Protein AF-A0A382GU55-F1 (afdb_monomer_lite)

Foldseek 3Di:
DEEEEEAEDQAAAEDDDDPHQYEYHYHYNYHDDDPNYHYLDDVVLLVVLLVVCVVVVVVVLVVVLVVQVVVVCDDPNHRCSCVDCSNPVVVVQPVPSVLVSSLVSVCVSCVPPDAAEYEYEQEEPVSQVSVCVSVVNHHYHYDHHHPRPDDPVVVVVLQVVLVVQVVLLVVVVVPDPPDPDDDLQPAPEEAEEEPPPQADPVRDGVVCVPVQDPRHYYPYDDRDPCPVDDAGSVNVSVRVVPDDHD

Radius of gyration: 25.02 Å; chains: 1; bounding box: 56×33×68 Å

Structure (mmCIF, N/CA/C/O backbone):
data_AF-A0A382GU55-F1
#
_entry.id   AF-A0A382GU55-F1
#
loop_
_atom_site.group_PDB
_atom_site.id
_atom_site.type_symbol
_atom_site.label_atom_id
_atom_site.label_alt_id
_atom_site.label_comp_id
_atom_site.label_asym_id
_atom_site.label_entity_id
_atom_site.label_seq_id
_atom_site.pdbx_PDB_ins_code
_atom_site.Cartn_x
_atom_site.Cartn_y
_atom_site.Cartn_z
_atom_site.occupancy
_atom_site.B_iso_or_equiv
_atom_site.auth_seq_id
_atom_site.auth_comp_id
_atom_site.auth_asym_id
_atom_site.auth_atom_id
_atom_site.pdbx_PDB_model_num
ATOM 1 N N . MET A 1 1 ? -17.946 2.202 30.382 1.00 69.94 1 MET A N 1
ATOM 2 C CA . MET A 1 1 ? -17.812 2.877 29.084 1.00 69.94 1 MET A CA 1
ATOM 3 C C . MET A 1 1 ? -16.413 2.635 28.570 1.00 69.94 1 MET A C 1
ATOM 5 O O . MET A 1 1 ? -15.469 2.944 29.297 1.00 69.94 1 MET A O 1
ATOM 9 N N . ALA A 1 2 ? -16.284 2.006 27.407 1.00 86.94 2 ALA A N 1
ATOM 10 C CA . ALA A 1 2 ? -14.988 1.661 26.832 1.00 86.94 2 ALA A CA 1
ATOM 11 C C . ALA A 1 2 ? -14.632 2.630 25.705 1.00 86.94 2 ALA A C 1
ATOM 13 O O . ALA A 1 2 ? -15.438 2.909 24.810 1.00 86.94 2 ALA A O 1
ATOM 14 N N . LYS A 1 3 ? -13.397 3.123 25.749 1.00 92.00 3 LYS A N 1
ATOM 15 C CA . LYS A 1 3 ? -12.822 3.990 24.726 1.00 92.00 3 LYS A CA 1
ATOM 16 C C . LYS A 1 3 ? -11.778 3.210 23.941 1.00 92.00 3 LYS A C 1
ATOM 18 O O . LYS A 1 3 ? -10.961 2.507 24.530 1.00 92.00 3 LYS A O 1
ATOM 23 N N . VAL A 1 4 ? -11.764 3.367 22.623 1.00 94.19 4 VAL A N 1
ATOM 24 C CA . VAL A 1 4 ? -10.733 2.792 21.754 1.00 94.19 4 VAL A CA 1
ATOM 25 C C . VAL A 1 4 ? -9.981 3.917 21.065 1.00 94.19 4 VAL A C 1
ATOM 27 O O . VAL A 1 4 ? -10.584 4.758 20.402 1.00 94.19 4 VAL A O 1
ATOM 30 N N . VAL A 1 5 ? -8.660 3.934 21.201 1.00 94.25 5 VAL A N 1
ATOM 31 C CA . VAL A 1 5 ? -7.776 4.868 20.502 1.00 94.25 5 VAL A CA 1
ATOM 32 C C . VAL A 1 5 ? -7.013 4.105 19.431 1.00 94.25 5 VAL A C 1
ATOM 34 O O . VAL A 1 5 ? -6.233 3.206 19.741 1.00 94.25 5 VAL A O 1
ATOM 37 N N . ILE A 1 6 ? -7.216 4.483 18.171 1.00 94.69 6 ILE A N 1
ATOM 38 C CA . ILE A 1 6 ? -6.451 3.952 17.044 1.00 94.69 6 ILE A CA 1
ATOM 39 C C . ILE A 1 6 ? -5.537 5.058 16.538 1.00 94.69 6 ILE A C 1
ATOM 41 O O . ILE A 1 6 ? -6.004 6.093 16.054 1.00 94.69 6 ILE A O 1
ATOM 45 N N . TYR A 1 7 ? -4.234 4.826 16.640 1.00 93.62 7 TYR A N 1
ATOM 46 C CA . TYR A 1 7 ? -3.218 5.780 16.232 1.00 93.62 7 TYR A CA 1
ATOM 47 C C . TYR A 1 7 ? -2.375 5.225 15.094 1.00 93.62 7 TYR A C 1
ATOM 49 O O . TYR A 1 7 ? -1.830 4.127 15.191 1.00 93.62 7 TYR A O 1
ATOM 57 N N . ARG A 1 8 ? -2.221 6.019 14.034 1.00 91.62 8 ARG A N 1
ATOM 58 C CA . ARG A 1 8 ? -1.241 5.768 12.983 1.00 91.62 8 ARG A CA 1
ATOM 59 C C . ARG A 1 8 ? -0.246 6.916 12.899 1.00 91.62 8 ARG A C 1
ATOM 61 O O . ARG A 1 8 ? -0.628 8.039 12.575 1.00 91.62 8 ARG A O 1
ATOM 68 N N . GLY A 1 9 ? 1.026 6.628 13.148 1.00 87.19 9 GLY A N 1
ATOM 69 C CA . GLY A 1 9 ? 2.069 7.646 13.127 1.00 87.19 9 GLY A CA 1
ATOM 70 C C . GLY A 1 9 ? 3.464 7.120 13.438 1.00 87.19 9 GLY A C 1
ATOM 71 O O . GLY A 1 9 ? 3.671 5.954 13.778 1.00 87.19 9 GLY A O 1
ATOM 72 N N . ASP A 1 10 ? 4.431 8.010 13.279 1.00 88.12 10 ASP A N 1
ATOM 73 C CA . ASP A 1 10 ? 5.862 7.794 13.489 1.00 88.12 10 ASP A CA 1
ATOM 74 C C . ASP A 1 10 ? 6.399 8.467 14.761 1.00 88.12 10 ASP A C 1
ATOM 76 O O . ASP A 1 10 ? 7.519 8.191 15.177 1.00 88.12 10 ASP A O 1
ATOM 80 N N . ILE A 1 11 ? 5.590 9.314 15.399 1.00 88.19 11 ILE A N 1
ATOM 81 C CA . ILE A 1 11 ? 5.936 10.045 16.623 1.00 88.19 11 ILE A CA 1
ATOM 82 C C . ILE A 1 11 ? 5.106 9.507 17.786 1.00 88.19 11 ILE A C 1
ATOM 84 O O . ILE A 1 11 ? 3.948 9.135 17.598 1.00 88.19 11 ILE A O 1
ATOM 88 N N . ASP A 1 12 ? 5.665 9.504 18.991 1.00 90.12 12 ASP A N 1
ATOM 89 C CA . ASP A 1 12 ? 4.925 9.117 20.187 1.00 90.12 12 ASP A CA 1
ATOM 90 C C . ASP A 1 12 ? 3.748 10.071 20.467 1.00 90.12 12 ASP A C 1
ATOM 92 O O . ASP A 1 12 ? 3.845 11.297 20.349 1.00 90.12 12 ASP A O 1
ATOM 96 N N . LEU A 1 13 ? 2.613 9.495 20.852 1.00 88.94 13 LEU A N 1
ATOM 97 C CA . LEU A 1 13 ? 1.381 10.188 21.194 1.00 88.94 13 LEU A CA 1
ATOM 98 C C . LEU A 1 13 ? 1.098 10.017 22.687 1.00 88.94 13 LEU A C 1
ATOM 100 O O . LEU A 1 13 ? 0.765 8.924 23.134 1.00 88.94 13 LEU A O 1
ATOM 104 N N . SER A 1 14 ? 1.170 11.112 23.441 1.00 87.94 14 SER A N 1
ATOM 105 C CA . SER A 1 14 ? 0.755 11.133 24.845 1.00 87.94 14 SER A CA 1
ATOM 106 C C . SER A 1 14 ? -0.742 11.421 24.962 1.00 87.94 14 SER A C 1
ATOM 108 O O . SER A 1 14 ? -1.229 12.452 24.483 1.00 87.94 14 SER A O 1
ATOM 110 N N . LEU A 1 15 ? -1.474 10.497 25.578 1.00 86.12 15 LEU A N 1
ATOM 111 C CA . LEU A 1 15 ? -2.886 10.643 25.906 1.00 86.12 15 LEU A CA 1
ATOM 112 C C . LEU A 1 15 ? -3.035 11.253 27.299 1.00 86.12 15 LEU A C 1
ATOM 114 O O . LEU A 1 15 ? -2.284 10.944 28.221 1.00 86.12 15 LEU A O 1
ATOM 118 N N . LYS A 1 16 ? -4.039 12.119 27.461 1.00 80.38 16 LYS A N 1
ATOM 119 C CA . LYS A 1 16 ? -4.412 12.626 28.785 1.00 80.38 16 LYS A CA 1
ATOM 120 C C . LYS A 1 16 ? -5.024 11.497 29.610 1.00 80.38 16 LYS A C 1
ATOM 122 O O . LYS A 1 16 ? -5.778 10.692 29.066 1.00 80.38 16 LYS A O 1
ATOM 127 N N . THR A 1 17 ? -4.733 11.489 30.907 1.00 72.25 17 THR A N 1
ATOM 128 C CA . THR A 1 17 ? -5.336 10.566 31.868 1.00 72.25 17 THR A CA 1
ATOM 129 C C . THR A 1 17 ? -6.856 10.732 31.861 1.00 72.25 17 THR A C 1
ATOM 131 O O . THR A 1 17 ? -7.366 11.850 31.953 1.00 72.25 17 THR A O 1
ATOM 134 N N . ASP A 1 18 ? -7.560 9.614 31.722 1.00 72.38 18 ASP A N 1
ATOM 135 C CA . ASP A 1 18 ? -9.016 9.508 31.771 1.00 72.38 18 ASP A CA 1
ATOM 136 C C . ASP A 1 18 ? -9.364 8.344 32.713 1.00 72.38 18 ASP A C 1
ATOM 138 O O . ASP A 1 18 ? -8.590 7.391 32.848 1.00 72.38 18 ASP A O 1
ATOM 142 N N . ASP A 1 19 ? -10.512 8.415 33.378 1.00 75.81 19 ASP A N 1
ATOM 143 C CA . ASP A 1 19 ? -10.972 7.369 34.299 1.00 75.81 19 ASP A CA 1
ATOM 144 C C . ASP A 1 19 ? -11.595 6.170 33.560 1.00 75.81 19 ASP A C 1
ATOM 146 O O . ASP A 1 19 ? -11.920 5.150 34.171 1.00 75.81 19 ASP A O 1
ATOM 150 N N . GLN A 1 20 ? -11.742 6.264 32.236 1.00 79.50 20 GLN A N 1
ATOM 151 C CA . GLN A 1 20 ? -12.295 5.213 31.385 1.00 79.50 20 GLN A CA 1
ATOM 152 C C . GLN A 1 20 ? -11.253 4.163 30.976 1.00 79.50 20 GLN A C 1
ATOM 154 O O . GLN A 1 20 ? -10.115 4.482 30.624 1.00 79.50 20 GLN A O 1
ATOM 159 N N . THR A 1 21 ? -11.672 2.893 30.919 1.00 86.00 21 THR A N 1
ATOM 160 C CA . THR A 1 21 ? -10.871 1.822 30.311 1.00 86.00 21 THR A CA 1
ATOM 161 C C . THR A 1 21 ? -10.616 2.150 28.843 1.00 86.00 21 THR A C 1
ATOM 163 O O . THR A 1 21 ? -11.551 2.215 28.038 1.00 86.00 21 THR A O 1
ATOM 166 N N . THR A 1 22 ? -9.344 2.359 28.506 1.00 91.88 22 THR A N 1
ATOM 167 C CA . THR A 1 22 ? -8.927 2.775 27.168 1.00 91.88 22 THR A CA 1
ATOM 168 C C . THR A 1 22 ? -8.130 1.663 26.498 1.00 91.88 22 THR A C 1
ATOM 170 O O . THR A 1 22 ? -7.026 1.328 26.926 1.00 91.88 22 THR A O 1
ATOM 173 N N . TYR A 1 23 ? -8.682 1.107 25.424 1.00 94.12 23 TYR A N 1
ATOM 174 C CA . TYR A 1 23 ? -7.983 0.186 24.534 1.00 94.12 23 TYR A CA 1
ATOM 175 C C . TYR A 1 23 ? -7.191 0.982 23.502 1.00 94.12 23 TYR A C 1
ATOM 177 O O . TYR A 1 23 ? -7.700 1.959 22.948 1.00 94.12 23 TYR A O 1
ATOM 185 N N . CYS A 1 24 ? -5.959 0.578 23.223 1.00 94.25 24 CYS A N 1
ATOM 186 C CA . CYS A 1 24 ? -5.097 1.272 22.280 1.00 94.25 24 CYS A CA 1
ATOM 187 C C . CYS A 1 24 ? -4.588 0.334 21.180 1.00 94.25 24 CYS A C 1
ATOM 189 O O . CYS A 1 24 ? -4.202 -0.805 21.439 1.00 94.25 24 CYS A O 1
ATOM 191 N N . TYR A 1 25 ? -4.617 0.828 19.941 1.00 95.38 25 TYR A N 1
ATOM 192 C CA . TYR A 1 25 ? -4.112 0.137 18.760 1.00 95.38 25 TYR A CA 1
ATOM 193 C C . TYR A 1 25 ? -3.216 1.071 17.949 1.00 95.38 25 TYR A C 1
ATOM 195 O O . TYR A 1 25 ? -3.635 2.151 17.523 1.00 95.38 25 TYR A O 1
ATOM 203 N N . GLN A 1 26 ? -1.981 0.646 17.725 1.00 94.19 26 GLN A N 1
ATOM 204 C CA . GLN A 1 26 ? -0.941 1.401 17.042 1.00 94.19 26 GLN A CA 1
ATOM 205 C C . GLN A 1 26 ? -0.659 0.825 15.651 1.00 94.19 26 GLN A C 1
ATOM 207 O O . GLN A 1 26 ? -0.483 -0.380 15.487 1.00 94.19 26 GLN A O 1
ATOM 212 N N . ILE A 1 27 ? -0.533 1.704 14.659 1.00 92.31 27 ILE A N 1
ATOM 213 C CA . ILE A 1 27 ? -0.063 1.384 13.309 1.00 92.31 27 ILE A CA 1
ATOM 214 C C . ILE A 1 27 ? 1.168 2.247 13.015 1.00 92.31 27 ILE A C 1
ATOM 216 O O . ILE A 1 27 ? 1.081 3.473 12.952 1.00 92.31 27 ILE A O 1
ATOM 220 N N . GLY A 1 28 ? 2.319 1.612 12.804 1.00 88.25 28 GLY A N 1
ATOM 221 C CA . GLY A 1 28 ? 3.596 2.299 12.598 1.00 88.25 28 GLY A CA 1
ATOM 222 C C . GLY A 1 28 ? 4.479 2.311 13.845 1.00 88.25 28 GLY A C 1
ATOM 223 O O . GLY A 1 28 ? 4.273 1.534 14.776 1.00 88.25 28 GLY A O 1
ATOM 224 N N . VAL A 1 29 ? 5.503 3.165 13.841 1.00 86.81 29 VAL A N 1
ATOM 225 C CA . VAL A 1 29 ? 6.589 3.129 14.837 1.00 86.81 29 VAL A CA 1
ATOM 226 C C . VAL A 1 29 ? 6.330 3.984 16.081 1.00 86.81 29 VAL A C 1
ATOM 228 O O . VAL A 1 29 ? 6.911 3.699 17.125 1.00 86.81 29 VAL A O 1
ATOM 231 N N . GLY A 1 30 ? 5.457 4.994 15.996 1.00 87.38 30 GLY A N 1
ATOM 232 C CA . GLY A 1 30 ? 5.179 5.913 17.104 1.00 87.38 30 GLY A CA 1
ATOM 233 C C . GLY A 1 30 ? 4.282 5.292 18.175 1.00 87.38 30 GLY A C 1
ATOM 234 O O . GLY A 1 30 ? 3.229 4.748 17.850 1.00 87.38 30 GLY A O 1
ATOM 235 N N . LYS A 1 31 ? 4.668 5.396 19.448 1.00 88.00 31 LYS A N 1
ATOM 236 C CA . LYS A 1 31 ? 3.996 4.732 20.575 1.00 88.00 31 LYS A CA 1
ATOM 237 C C . LYS A 1 31 ? 2.851 5.545 21.157 1.00 88.00 31 LYS A C 1
ATOM 239 O O . LYS A 1 31 ? 2.912 6.767 21.214 1.00 88.00 31 LYS A O 1
ATOM 244 N N . ILE A 1 32 ? 1.829 4.863 21.668 1.00 90.00 32 ILE A N 1
ATOM 245 C CA . ILE A 1 32 ? 0.787 5.496 22.486 1.00 90.00 32 ILE A CA 1
ATOM 246 C C . ILE A 1 32 ? 1.224 5.428 23.954 1.00 90.00 32 ILE A C 1
ATOM 248 O O . ILE A 1 32 ? 1.412 4.341 24.498 1.00 90.00 32 ILE A O 1
ATOM 252 N N . LEU A 1 33 ? 1.390 6.589 24.584 1.00 88.44 33 LEU A N 1
ATOM 253 C CA . LEU A 1 33 ? 1.806 6.745 25.977 1.00 88.44 33 LEU A CA 1
ATOM 254 C C . LEU A 1 33 ? 0.626 7.249 26.814 1.00 88.44 33 LEU A C 1
ATOM 256 O O . LEU A 1 33 ? -0.095 8.152 26.392 1.00 88.44 33 LEU A O 1
ATOM 260 N N . GLY A 1 34 ? 0.434 6.689 28.004 1.00 83.69 34 GLY A N 1
ATOM 261 C CA . GLY A 1 34 ? -0.621 7.101 28.926 1.00 83.69 34 GLY A CA 1
ATOM 262 C C . GLY A 1 34 ? -0.832 6.093 30.051 1.00 83.69 34 GLY A C 1
ATOM 263 O O . GLY A 1 34 ? -0.313 4.976 30.007 1.00 83.69 34 GLY A O 1
ATOM 264 N N . ASP A 1 35 ? -1.614 6.495 31.046 1.00 73.69 35 ASP A N 1
ATOM 265 C CA . ASP A 1 35 ? -1.962 5.646 32.182 1.00 73.69 35 ASP A CA 1
ATOM 266 C C . ASP A 1 35 ? -3.156 4.740 31.838 1.00 73.69 35 ASP A C 1
ATOM 268 O O . ASP A 1 35 ? -4.056 5.140 31.101 1.00 73.69 35 ASP A O 1
ATOM 272 N N . ARG A 1 36 ? -3.188 3.520 32.397 1.00 81.25 36 ARG A N 1
ATOM 273 C CA . ARG A 1 36 ? -4.312 2.560 32.270 1.00 81.25 36 ARG A CA 1
ATOM 274 C C . ARG A 1 36 ? -4.709 2.213 30.822 1.00 81.25 36 ARG A C 1
ATOM 276 O O . ARG A 1 36 ? -5.889 2.049 30.512 1.00 81.25 36 ARG A O 1
ATOM 283 N N . LEU A 1 37 ? -3.718 2.062 29.946 1.00 88.62 37 LEU A N 1
ATOM 284 C CA . LEU A 1 37 ? -3.924 1.637 28.562 1.00 88.62 37 LEU A CA 1
ATOM 285 C C . LEU A 1 37 ? -3.891 0.110 28.430 1.00 88.62 37 LEU A C 1
ATOM 287 O O . LEU A 1 37 ? -2.968 -0.542 28.919 1.00 88.62 37 LEU A O 1
ATOM 291 N N . ILE A 1 38 ? -4.866 -0.447 27.713 1.00 91.62 38 ILE A N 1
ATOM 292 C CA . ILE A 1 38 ? -4.875 -1.856 27.308 1.00 91.62 38 ILE A CA 1
ATOM 293 C C . ILE A 1 38 ? -4.446 -1.929 25.845 1.00 91.62 38 ILE A C 1
ATOM 295 O O . ILE A 1 38 ? -5.205 -1.564 24.947 1.00 91.62 38 ILE A O 1
ATOM 299 N N . ASN A 1 39 ? -3.224 -2.398 25.603 1.00 92.44 39 ASN A N 1
ATOM 300 C CA . ASN A 1 39 ? -2.712 -2.569 24.249 1.00 92.44 39 ASN A CA 1
ATOM 301 C C . ASN A 1 39 ? -3.334 -3.805 23.591 1.00 92.44 39 ASN A C 1
ATOM 303 O O . ASN A 1 39 ? -3.194 -4.915 24.102 1.00 92.44 39 ASN A O 1
ATOM 307 N N . ILE A 1 40 ? -3.999 -3.600 22.454 1.00 95.00 40 ILE A N 1
ATOM 308 C CA . ILE A 1 40 ? -4.630 -4.665 21.663 1.00 95.00 40 ILE A CA 1
ATOM 309 C C . ILE A 1 40 ? -3.844 -5.015 20.388 1.00 95.00 40 ILE A C 1
ATOM 311 O O . ILE A 1 40 ? -4.309 -5.810 19.570 1.00 95.00 40 ILE A O 1
ATOM 315 N N . ASN A 1 41 ? -2.646 -4.456 20.194 1.00 94.75 41 ASN A N 1
ATOM 316 C CA . ASN A 1 41 ? -1.724 -4.926 19.165 1.00 94.75 41 ASN A CA 1
ATOM 317 C C . ASN A 1 41 ? -1.279 -6.363 19.467 1.00 94.75 41 ASN A C 1
ATOM 319 O O . ASN A 1 41 ? -0.711 -6.644 20.519 1.00 94.75 41 ASN A O 1
ATOM 323 N N . ASN A 1 42 ? -1.472 -7.259 18.503 1.00 95.44 42 ASN A N 1
ATOM 324 C CA . ASN A 1 42 ? -0.995 -8.634 18.565 1.00 95.44 42 ASN A CA 1
ATOM 325 C C . ASN A 1 42 ? -0.400 -9.004 17.201 1.00 95.44 42 ASN A C 1
ATOM 327 O O . ASN A 1 42 ? -1.136 -9.172 16.229 1.00 95.44 42 ASN A O 1
ATOM 331 N N . SER A 1 43 ? 0.931 -9.083 17.125 1.00 93.81 43 SER A N 1
ATOM 332 C CA . SER A 1 43 ? 1.651 -9.336 15.872 1.00 93.81 43 SER A CA 1
ATOM 333 C C . SER A 1 43 ? 1.435 -10.748 15.335 1.00 93.81 43 SER A C 1
ATOM 335 O O . SER A 1 43 ? 1.333 -10.911 14.127 1.00 93.81 43 SER A O 1
ATOM 337 N N . GLU A 1 44 ? 1.326 -11.746 16.212 1.00 96.25 44 GLU A N 1
ATOM 338 C CA . GLU A 1 44 ? 1.081 -13.141 15.827 1.00 96.25 44 GLU A CA 1
ATOM 339 C C . GLU A 1 44 ? -0.306 -13.284 15.190 1.00 96.25 44 GLU A C 1
ATOM 341 O O . GLU A 1 44 ? -0.436 -13.736 14.058 1.00 96.25 44 GLU A O 1
ATOM 346 N N . SER A 1 45 ? -1.341 -12.752 15.847 1.00 95.81 45 SER A N 1
ATOM 347 C CA . SER A 1 45 ? -2.690 -12.710 15.273 1.00 95.81 45 SER A CA 1
ATOM 348 C C . SER A 1 45 ? -2.770 -11.868 13.999 1.00 95.81 45 SER A C 1
ATOM 350 O O . SER A 1 45 ? -3.593 -12.167 13.135 1.00 95.81 45 SER A O 1
ATOM 352 N N . LEU A 1 46 ? -1.969 -10.804 13.873 1.00 96.00 46 LEU A N 1
ATOM 353 C CA . LEU A 1 46 ? -1.925 -10.009 12.646 1.00 96.00 46 LEU A CA 1
ATOM 354 C C . LEU A 1 46 ? -1.344 -10.818 11.483 1.00 96.00 46 LEU A C 1
ATOM 356 O O . LEU A 1 46 ? -1.884 -10.756 10.378 1.00 96.00 46 LEU A O 1
ATOM 360 N N . ASP A 1 47 ? -0.270 -11.567 11.729 1.00 96.31 47 ASP A N 1
ATOM 361 C CA . ASP A 1 47 ? 0.371 -12.422 10.731 1.00 96.31 47 ASP A CA 1
ATOM 362 C C . ASP A 1 47 ? -0.572 -13.545 10.277 1.00 96.31 47 ASP A C 1
ATOM 364 O O . ASP A 1 47 ? -0.829 -13.694 9.081 1.00 96.31 47 ASP A O 1
ATOM 368 N N . GLU A 1 48 ? -1.222 -14.229 11.223 1.00 97.44 48 GLU A N 1
ATOM 369 C CA . GLU A 1 48 ? -2.255 -15.233 10.936 1.00 97.44 48 GLU A CA 1
ATOM 370 C C . GLU A 1 48 ? -3.386 -14.672 10.063 1.00 97.44 48 GLU A C 1
ATOM 372 O O . GLU A 1 48 ? -3.772 -15.278 9.060 1.00 97.44 48 GLU A O 1
ATOM 377 N N . ILE A 1 49 ? -3.917 -13.496 10.425 1.00 96.75 49 ILE A N 1
ATOM 378 C CA . ILE A 1 49 ? -4.971 -12.830 9.651 1.00 96.75 49 ILE A CA 1
ATOM 379 C C . ILE A 1 49 ? -4.463 -12.532 8.245 1.00 96.75 49 ILE A C 1
ATOM 381 O O . ILE A 1 49 ? -5.151 -12.851 7.277 1.00 96.75 49 ILE A O 1
ATOM 385 N N . THR A 1 50 ? -3.262 -11.968 8.133 1.00 95.31 50 THR A N 1
ATOM 386 C CA . THR A 1 50 ? -2.637 -11.604 6.858 1.00 95.31 50 THR A CA 1
ATOM 387 C C . THR A 1 50 ? -2.532 -12.824 5.943 1.00 95.31 50 THR A C 1
ATOM 389 O O . THR A 1 50 ? -3.019 -12.784 4.809 1.00 95.31 50 THR A O 1
ATOM 392 N N . LEU A 1 51 ? -2.009 -13.941 6.452 1.00 96.12 51 LEU A N 1
ATOM 393 C CA . LEU A 1 51 ? -1.929 -15.203 5.716 1.00 96.12 51 LEU A CA 1
ATOM 394 C C . LEU A 1 51 ? -3.314 -15.723 5.315 1.00 96.12 51 LEU A C 1
ATOM 396 O O . LEU A 1 51 ? -3.504 -16.110 4.163 1.00 96.12 51 LEU A O 1
ATOM 400 N N . SER A 1 52 ? -4.293 -15.668 6.221 1.00 96.94 52 SER A N 1
ATOM 401 C CA . SER A 1 52 ? -5.643 -16.189 5.970 1.00 96.94 52 SER A CA 1
ATOM 402 C C . SER A 1 52 ? -6.405 -15.431 4.877 1.00 96.94 52 SER A C 1
ATOM 404 O O . SER A 1 52 ? -7.169 -16.033 4.125 1.00 96.94 52 SER A O 1
ATOM 406 N N . ILE A 1 53 ? -6.197 -14.115 4.759 1.00 96.31 53 ILE A N 1
ATOM 407 C CA . ILE A 1 53 ? -6.904 -13.285 3.774 1.00 96.31 53 ILE A CA 1
ATOM 408 C C . ILE A 1 53 ? -6.144 -13.141 2.455 1.00 96.31 53 ILE A C 1
ATOM 410 O O . ILE A 1 53 ? -6.705 -12.600 1.503 1.00 96.31 53 ILE A O 1
ATOM 414 N N . ARG A 1 54 ? -4.878 -13.577 2.391 1.00 94.69 54 ARG A N 1
ATOM 415 C CA . ARG A 1 54 ? -3.978 -13.356 1.249 1.00 94.69 54 ARG A CA 1
ATOM 416 C C . ARG A 1 54 ? -4.602 -13.813 -0.065 1.00 94.69 54 ARG A C 1
ATOM 418 O O . ARG A 1 54 ? -4.682 -13.022 -1.001 1.00 94.69 54 ARG A O 1
ATOM 425 N N . ASP A 1 55 ? -5.049 -15.062 -0.124 1.00 95.56 55 ASP A N 1
ATOM 426 C CA . ASP A 1 55 ? -5.492 -15.673 -1.379 1.00 95.56 55 ASP A CA 1
ATOM 427 C C . ASP A 1 55 ? -6.817 -15.058 -1.847 1.00 95.56 55 ASP A C 1
ATOM 429 O O . ASP A 1 55 ? -6.907 -14.592 -2.981 1.00 95.56 55 ASP A O 1
ATOM 433 N N . ASN A 1 56 ? -7.783 -14.899 -0.935 1.00 95.81 56 ASN A N 1
ATOM 434 C CA . ASN A 1 56 ? -9.056 -14.218 -1.210 1.00 95.81 56 ASN A CA 1
ATOM 435 C C . ASN A 1 56 ? -8.849 -12.778 -1.691 1.00 95.81 56 ASN A C 1
ATOM 437 O O . ASN A 1 56 ? -9.556 -12.280 -2.565 1.00 95.81 56 ASN A O 1
ATOM 441 N N . TYR A 1 57 ? -7.877 -12.084 -1.105 1.00 93.25 57 TYR A N 1
ATOM 442 C CA . TYR A 1 57 ? -7.554 -10.727 -1.496 1.00 93.25 57 TYR A CA 1
ATOM 443 C C . TYR A 1 57 ? -6.940 -10.662 -2.896 1.00 93.25 57 TYR A C 1
ATOM 445 O O . TYR A 1 57 ? -7.325 -9.807 -3.694 1.00 93.25 57 TYR A O 1
ATOM 453 N N . VAL A 1 58 ? -6.005 -11.563 -3.212 1.00 91.69 58 VAL A N 1
ATOM 454 C CA . VAL A 1 58 ? -5.409 -11.666 -4.552 1.00 91.69 58 VAL A CA 1
ATOM 455 C C . VAL A 1 58 ? -6.480 -12.002 -5.588 1.00 91.69 58 VAL A C 1
ATOM 457 O O . VAL A 1 58 ? -6.527 -11.362 -6.639 1.00 91.69 58 VAL A O 1
ATOM 460 N N . GLU A 1 59 ? -7.380 -12.931 -5.274 1.00 94.06 59 GLU A N 1
ATOM 461 C CA . GLU A 1 59 ? -8.498 -13.302 -6.141 1.00 94.06 59 GLU A CA 1
ATOM 462 C C . GLU A 1 59 ? -9.464 -12.131 -6.360 1.00 94.06 59 GLU A C 1
ATOM 464 O O . GLU A 1 59 ? -9.839 -11.841 -7.498 1.00 94.06 59 GLU A O 1
ATOM 469 N N . TRP A 1 60 ? -9.796 -11.377 -5.307 1.00 93.81 60 TRP A N 1
ATOM 470 C CA . TRP A 1 60 ? -10.602 -10.163 -5.433 1.00 93.81 60 TRP A CA 1
ATOM 471 C C . TRP A 1 60 ? -9.942 -9.130 -6.355 1.00 93.81 60 TRP A C 1
ATOM 473 O O . TRP A 1 60 ? -10.612 -8.544 -7.206 1.00 93.81 60 TRP A O 1
ATOM 483 N N . ILE A 1 61 ? -8.629 -8.929 -6.256 1.00 92.12 61 ILE A N 1
ATOM 484 C CA . ILE A 1 61 ? -7.915 -8.024 -7.165 1.00 92.12 61 ILE A CA 1
ATOM 485 C C . ILE A 1 61 ? -7.905 -8.537 -8.591 1.00 92.12 61 ILE A C 1
ATOM 487 O O . ILE A 1 61 ? -8.161 -7.763 -9.514 1.00 92.12 61 ILE A O 1
ATOM 491 N N . TYR A 1 62 ? -7.677 -9.832 -8.772 1.00 92.38 62 TYR A N 1
ATOM 492 C CA . TYR A 1 62 ? -7.746 -10.451 -10.082 1.00 92.38 62 TYR A CA 1
ATOM 493 C C . TYR A 1 62 ? -9.147 -10.345 -10.696 1.00 92.38 62 TYR A C 1
ATOM 495 O O . TYR A 1 62 ? -9.269 -10.137 -11.901 1.00 92.38 62 TYR A O 1
ATOM 503 N N . SER A 1 63 ? -10.208 -10.383 -9.885 1.00 94.62 63 SER A N 1
ATOM 504 C CA . SER A 1 63 ? -11.586 -10.244 -10.369 1.00 94.62 63 SER A CA 1
ATOM 505 C C . SER A 1 63 ? -11.827 -8.932 -11.129 1.00 94.62 63 SER A C 1
ATOM 507 O O . SER A 1 63 ? -12.646 -8.900 -12.049 1.00 94.62 63 SER A O 1
ATOM 509 N N . LEU A 1 64 ? -11.059 -7.871 -10.843 1.00 92.62 64 LEU A N 1
ATOM 510 C CA . LEU A 1 64 ? -11.140 -6.587 -11.551 1.00 92.62 64 LEU A CA 1
ATOM 511 C C . LEU A 1 64 ? -10.694 -6.688 -13.019 1.00 92.62 64 LEU A C 1
ATOM 513 O O . LEU A 1 64 ? -11.102 -5.865 -13.839 1.00 92.62 64 LEU A O 1
ATOM 517 N N . ASN A 1 65 ? -9.933 -7.724 -13.384 1.00 94.62 65 ASN A N 1
ATOM 518 C CA . ASN A 1 65 ? -9.591 -8.043 -14.770 1.00 94.62 65 ASN A CA 1
ATOM 519 C C . ASN A 1 65 ? -10.842 -8.285 -15.636 1.00 94.62 65 ASN A C 1
ATOM 521 O O . ASN A 1 65 ? -10.852 -7.950 -16.820 1.00 94.62 65 ASN A O 1
ATOM 525 N N . SER A 1 66 ? -11.925 -8.806 -15.047 1.00 94.19 66 SER A N 1
ATOM 526 C CA . SER A 1 66 ? -13.187 -9.041 -15.763 1.00 94.19 66 SER A CA 1
ATOM 527 C C . SER A 1 66 ? -13.747 -7.767 -16.406 1.00 94.19 66 SER A C 1
ATOM 529 O O . SER A 1 66 ? -14.281 -7.826 -17.514 1.00 94.19 66 SER A O 1
ATOM 531 N N . LEU A 1 67 ? -13.551 -6.601 -15.777 1.00 94.25 67 LEU A N 1
ATOM 532 C CA . LEU A 1 67 ? -13.974 -5.305 -16.313 1.00 94.25 67 LEU A CA 1
ATOM 533 C C . LEU A 1 67 ? -13.218 -4.947 -17.598 1.00 94.25 67 LEU A C 1
ATOM 535 O O . LEU A 1 67 ? -13.815 -4.414 -18.534 1.00 94.25 67 LEU A O 1
ATOM 539 N N . PHE A 1 68 ? -11.926 -5.278 -17.670 1.00 94.50 68 PHE A N 1
ATOM 540 C CA . PHE A 1 68 ? -11.098 -5.052 -18.857 1.00 94.50 68 PHE A CA 1
ATOM 541 C C . PHE A 1 68 ? -11.500 -5.990 -19.993 1.00 94.50 68 PHE A C 1
ATOM 543 O O . PHE A 1 68 ? -11.660 -5.541 -21.126 1.00 94.50 68 PHE A O 1
ATOM 550 N N . ILE A 1 69 ? -11.734 -7.266 -19.677 1.00 93.81 69 ILE A N 1
ATOM 551 C CA . ILE A 1 69 ? -12.179 -8.268 -20.653 1.00 93.81 69 ILE A CA 1
ATOM 552 C C . ILE A 1 69 ? -13.541 -7.875 -21.235 1.00 93.81 69 ILE A C 1
ATOM 554 O O . ILE A 1 69 ? -13.693 -7.808 -22.452 1.00 93.81 69 ILE A O 1
ATOM 558 N N . THR A 1 70 ? -14.512 -7.551 -20.376 1.00 95.69 70 THR A N 1
ATOM 559 C CA . THR A 1 70 ? -15.874 -7.167 -20.795 1.00 95.69 70 THR A CA 1
ATOM 560 C C . THR A 1 70 ? -15.861 -5.887 -21.637 1.00 95.69 70 THR A C 1
ATOM 562 O O . THR A 1 70 ? -16.648 -5.746 -22.567 1.00 95.69 70 THR A O 1
ATOM 565 N N . SER A 1 71 ? -14.927 -4.974 -21.360 1.00 95.38 71 SER A N 1
ATOM 566 C CA . SER A 1 71 ? -14.757 -3.725 -22.116 1.00 95.38 71 SER A CA 1
ATOM 567 C C . SER A 1 71 ? -13.881 -3.874 -23.370 1.00 95.38 71 SER A C 1
ATOM 569 O O . SER A 1 71 ? -13.521 -2.868 -23.977 1.00 95.38 71 SER A O 1
ATOM 571 N N . ASN A 1 72 ? -13.510 -5.102 -23.755 1.00 94.00 72 ASN A N 1
ATOM 572 C CA . ASN A 1 72 ? -12.627 -5.407 -24.885 1.00 94.00 72 ASN A CA 1
ATOM 573 C C . ASN A 1 72 ? -11.262 -4.683 -24.831 1.00 94.00 72 ASN A C 1
ATOM 575 O O . ASN A 1 72 ? -10.674 -4.334 -25.854 1.00 94.00 72 ASN A O 1
ATOM 579 N N . LEU A 1 73 ? -10.738 -4.454 -23.623 1.00 94.31 73 LEU A N 1
ATOM 580 C CA . LEU A 1 73 ? -9.417 -3.867 -23.384 1.00 94.31 73 LEU A CA 1
ATOM 581 C C . LEU A 1 73 ? -8.340 -4.959 -23.420 1.00 94.31 73 LEU A C 1
ATOM 583 O O . LEU A 1 73 ? -7.657 -5.226 -22.427 1.00 94.31 73 LEU A O 1
ATOM 587 N N . ILE A 1 74 ? -8.222 -5.610 -24.574 1.00 93.44 74 ILE A N 1
ATOM 588 C CA . ILE A 1 74 ? -7.298 -6.717 -24.830 1.00 93.44 74 ILE A CA 1
ATOM 589 C C . ILE A 1 74 ? -6.386 -6.319 -25.990 1.00 93.44 74 ILE A C 1
ATOM 591 O O . ILE A 1 74 ? -6.852 -5.838 -27.022 1.00 93.44 74 ILE A O 1
ATOM 595 N N . LYS A 1 75 ? -5.080 -6.532 -25.829 1.00 92.12 75 LYS A N 1
ATOM 596 C CA . LYS A 1 75 ? -4.073 -6.297 -26.865 1.00 92.12 75 LYS A CA 1
ATOM 597 C C . LYS A 1 75 ? -3.205 -7.539 -27.018 1.00 92.12 75 LYS A C 1
ATOM 599 O O . LYS A 1 75 ? -2.670 -8.027 -26.030 1.00 92.12 75 LYS A O 1
ATOM 604 N N . ASP A 1 76 ? -3.082 -8.047 -28.243 1.00 90.75 76 ASP A N 1
ATOM 605 C CA . ASP A 1 76 ? -2.240 -9.207 -28.576 1.00 90.75 76 ASP A CA 1
ATOM 606 C C . ASP A 1 76 ? -2.513 -10.440 -27.683 1.00 90.75 76 ASP A C 1
ATOM 608 O O . ASP A 1 76 ? -1.604 -11.153 -27.268 1.00 90.75 76 ASP A O 1
ATOM 612 N N . GLY A 1 77 ? -3.786 -10.671 -27.335 1.00 89.81 77 GLY A N 1
ATOM 613 C CA . GLY A 1 77 ? -4.208 -11.763 -26.443 1.00 89.81 77 GLY A CA 1
ATOM 614 C C . GLY A 1 77 ? -3.988 -11.508 -24.944 1.00 89.81 77 GLY A C 1
ATOM 615 O O . GLY A 1 77 ? -4.359 -12.346 -24.125 1.00 89.81 77 GLY A O 1
ATOM 616 N N . MET A 1 78 ? -3.439 -10.353 -24.561 1.00 90.69 78 MET A N 1
ATOM 617 C CA . MET A 1 78 ? -3.208 -9.953 -23.173 1.00 90.69 78 MET A CA 1
ATOM 618 C C . MET A 1 78 ? -4.229 -8.906 -22.720 1.00 90.69 78 MET A C 1
ATOM 620 O O . MET A 1 78 ? -4.463 -7.904 -23.396 1.00 90.69 78 MET A O 1
ATOM 624 N N . SER A 1 79 ? -4.814 -9.101 -21.537 1.00 93.62 79 SER A N 1
ATOM 625 C CA . SER A 1 79 ? -5.639 -8.066 -20.908 1.00 93.62 79 SER A CA 1
ATOM 626 C C . SER A 1 79 ? -4.781 -6.876 -20.477 1.00 93.62 79 SER A C 1
ATOM 628 O O . SER A 1 79 ? -3.780 -7.047 -19.775 1.00 93.62 79 SER A O 1
ATOM 630 N N . LEU A 1 80 ? -5.214 -5.658 -20.822 1.00 92.81 80 LEU A N 1
ATOM 631 C CA . LEU A 1 80 ? -4.542 -4.423 -20.403 1.00 92.81 80 LEU A CA 1
ATOM 632 C C . LEU A 1 80 ? -4.568 -4.214 -18.878 1.00 92.81 80 LEU A C 1
ATOM 634 O O . LEU A 1 80 ? -3.804 -3.394 -18.369 1.00 92.81 80 LEU A O 1
ATOM 638 N N . PHE A 1 81 ? -5.373 -4.984 -18.136 1.00 93.19 81 PHE A N 1
ATOM 639 C CA . PHE A 1 81 ? -5.328 -5.034 -16.673 1.00 93.19 81 PHE A CA 1
ATOM 640 C C . PHE A 1 81 ? -3.906 -5.286 -16.156 1.00 93.19 81 PHE A C 1
ATOM 642 O O . PHE A 1 81 ? -3.443 -4.567 -15.270 1.00 93.19 81 PHE A O 1
ATOM 649 N N . PHE A 1 82 ? -3.184 -6.238 -16.755 1.00 90.50 82 PHE A N 1
ATOM 650 C CA . PHE A 1 82 ? -1.827 -6.605 -16.339 1.00 90.50 82 PHE A CA 1
ATOM 651 C C . PHE A 1 82 ? -0.779 -5.537 -16.648 1.00 90.50 82 PHE A C 1
ATOM 653 O O . PHE A 1 82 ? 0.348 -5.632 -16.179 1.00 90.50 82 PHE A O 1
ATOM 660 N N . LEU A 1 83 ? -1.129 -4.517 -17.430 1.00 87.62 83 LEU A N 1
ATOM 661 C CA . LEU A 1 83 ? -0.270 -3.366 -17.703 1.00 87.62 83 LEU A CA 1
ATOM 662 C C . LEU A 1 83 ? -0.651 -2.152 -16.847 1.00 87.62 83 LEU A C 1
ATOM 664 O O . LEU A 1 83 ? 0.025 -1.127 -16.891 1.00 87.62 83 LEU A O 1
ATOM 668 N N . SER A 1 84 ? -1.725 -2.258 -16.062 1.00 85.81 84 SER A N 1
ATOM 669 C CA . SER A 1 84 ? -2.201 -1.175 -15.213 1.00 85.81 84 SER A CA 1
ATOM 670 C C . SER A 1 84 ? -1.418 -1.081 -13.901 1.00 85.81 84 SER A C 1
ATOM 672 O O . SER A 1 84 ? -0.959 -2.076 -13.331 1.00 85.81 84 SER A O 1
ATOM 674 N N . ASP A 1 85 ? -1.358 0.136 -13.365 1.00 82.19 85 ASP A N 1
ATOM 675 C CA . ASP A 1 85 ? -0.816 0.420 -12.034 1.00 82.19 85 ASP A CA 1
ATOM 676 C C . ASP A 1 85 ? -1.557 -0.354 -10.921 1.00 82.19 85 ASP A C 1
ATOM 678 O O . ASP A 1 85 ? -0.971 -0.685 -9.890 1.00 82.19 85 ASP A O 1
ATOM 682 N N . LEU A 1 86 ? -2.830 -0.702 -11.146 1.00 83.12 86 LEU A N 1
ATOM 683 C CA . LEU A 1 86 ? -3.641 -1.506 -10.231 1.00 83.12 86 LEU A CA 1
ATOM 684 C C . LEU A 1 86 ? -3.169 -2.965 -10.139 1.00 83.12 86 LEU A C 1
ATOM 686 O O . LEU A 1 86 ? -3.308 -3.562 -9.076 1.00 83.12 86 LEU A O 1
ATOM 690 N N . SER A 1 87 ? -2.615 -3.531 -11.214 1.00 86.44 87 SER A N 1
ATOM 691 C CA . SER A 1 87 ? -2.032 -4.879 -11.202 1.00 86.44 87 SER A CA 1
ATOM 692 C C . SER A 1 87 ? -0.590 -4.848 -10.692 1.00 86.44 87 SER A C 1
ATOM 694 O O . SER A 1 87 ? -0.234 -5.601 -9.790 1.00 86.44 87 SER A O 1
ATOM 696 N N . ASN A 1 88 ? 0.237 -3.946 -11.230 1.00 80.19 88 ASN A N 1
ATOM 697 C CA . ASN A 1 88 ? 1.693 -4.028 -11.060 1.00 80.19 88 ASN A CA 1
ATOM 698 C C . ASN A 1 88 ? 2.250 -3.215 -9.889 1.00 80.19 88 ASN A C 1
ATOM 700 O O . ASN A 1 88 ? 3.275 -3.587 -9.328 1.00 80.19 88 ASN A O 1
ATOM 704 N N . LYS A 1 89 ? 1.606 -2.102 -9.519 1.00 76.69 89 LYS A N 1
ATOM 705 C CA . LYS A 1 89 ? 2.138 -1.127 -8.537 1.00 76.69 89 LYS A CA 1
ATOM 706 C C . LYS A 1 89 ? 1.194 -0.912 -7.369 1.00 76.69 89 LYS A C 1
ATOM 708 O O . LYS A 1 89 ? 1.194 0.105 -6.675 1.00 76.69 89 LYS A O 1
ATOM 713 N N . ARG A 1 90 ? 0.333 -1.895 -7.162 1.00 82.75 90 ARG A N 1
ATOM 714 C CA . ARG A 1 90 ? -0.824 -1.777 -6.300 1.00 82.75 90 ARG A CA 1
ATOM 715 C C . ARG A 1 90 ? -0.459 -1.502 -4.850 1.00 82.75 90 ARG A C 1
ATOM 717 O O . ARG A 1 90 ? -1.091 -0.663 -4.227 1.00 82.75 90 ARG A O 1
ATOM 724 N N . SER A 1 91 ? 0.525 -2.217 -4.312 1.00 77.50 91 SER A N 1
ATOM 725 C CA . SER A 1 91 ? 0.991 -2.079 -2.925 1.00 77.50 91 SER A CA 1
ATOM 726 C C . SER A 1 91 ? 1.638 -0.718 -2.654 1.00 77.50 91 SER A C 1
ATOM 728 O O . SER A 1 91 ? 1.583 -0.208 -1.537 1.00 77.50 91 SER A O 1
ATOM 730 N N . GLU A 1 92 ? 2.216 -0.098 -3.679 1.00 74.62 92 GLU A N 1
ATOM 731 C CA . GLU A 1 92 ? 2.830 1.227 -3.584 1.00 74.62 92 GLU A CA 1
ATOM 732 C C . GLU A 1 92 ? 1.774 2.341 -3.570 1.00 74.62 92 GLU A C 1
ATOM 734 O O . GLU A 1 92 ? 1.952 3.381 -2.929 1.00 74.62 92 GLU A O 1
ATOM 739 N N . LEU A 1 93 ? 0.662 2.103 -4.266 1.00 73.69 93 LEU A N 1
ATOM 740 C CA . LEU A 1 93 ? -0.405 3.068 -4.510 1.00 73.69 93 LEU A CA 1
ATOM 741 C C . LEU A 1 93 ? -1.559 2.955 -3.504 1.00 73.69 93 LEU A C 1
ATOM 743 O O . LEU A 1 93 ? -2.033 3.960 -2.970 1.00 73.69 93 LEU A O 1
ATOM 747 N N . PHE A 1 94 ? -1.996 1.734 -3.219 1.00 76.62 94 PHE A N 1
ATOM 748 C CA . PHE A 1 94 ? -3.197 1.439 -2.451 1.00 76.62 94 PHE A CA 1
ATOM 749 C C . PHE A 1 94 ? -2.855 0.686 -1.175 1.00 76.62 94 PHE A C 1
ATOM 751 O O . PHE A 1 94 ? -2.474 -0.483 -1.189 1.00 76.62 94 PHE A O 1
ATOM 758 N N . ASP A 1 95 ? -3.115 1.338 -0.050 1.00 77.81 95 ASP A N 1
ATOM 759 C CA . ASP A 1 95 ? -2.859 0.799 1.281 1.00 77.81 95 ASP A CA 1
ATOM 760 C C . ASP A 1 95 ? -4.020 -0.057 1.820 1.00 77.81 95 ASP A C 1
ATOM 762 O O . ASP A 1 95 ? -4.482 0.065 2.951 1.00 77.81 95 ASP A O 1
ATOM 766 N N . THR A 1 96 ? -4.586 -0.879 0.947 1.00 85.56 96 THR A N 1
ATOM 767 C CA . THR A 1 96 ? -5.844 -1.599 1.194 1.00 85.56 96 THR A CA 1
ATOM 768 C C . THR A 1 96 ? -5.630 -2.920 1.919 1.00 85.56 96 THR A C 1
ATOM 770 O O . THR A 1 96 ? -6.480 -3.302 2.714 1.00 85.56 96 THR A O 1
ATOM 773 N N . TYR A 1 97 ? -4.498 -3.592 1.692 1.00 90.62 97 TYR A N 1
ATOM 774 C CA . TYR A 1 97 ? -4.209 -4.894 2.303 1.00 90.62 97 TYR A CA 1
ATOM 775 C C . TYR A 1 97 ? -3.884 -4.731 3.785 1.00 90.62 97 TYR A C 1
ATOM 777 O O . TYR A 1 97 ? -4.526 -5.338 4.635 1.00 90.62 97 TYR A O 1
ATOM 785 N N . GLU A 1 98 ? -2.933 -3.837 4.080 1.00 90.06 98 GLU A N 1
ATOM 786 C CA . GLU A 1 98 ? -2.533 -3.487 5.442 1.00 90.06 98 GLU A CA 1
ATOM 787 C C . GLU A 1 98 ? -3.745 -2.966 6.217 1.00 90.06 98 GLU A C 1
ATOM 789 O O . GLU A 1 98 ? -4.034 -3.454 7.308 1.00 90.06 98 GLU A O 1
ATOM 794 N N . SER A 1 99 ? -4.509 -2.030 5.640 1.00 91.06 99 SER A N 1
ATOM 795 C CA . SER A 1 99 ? -5.718 -1.511 6.287 1.00 91.06 99 SER A CA 1
ATOM 796 C C . SER A 1 99 ? -6.716 -2.621 6.611 1.00 91.06 99 SER A C 1
ATOM 798 O O . SER A 1 99 ? -7.202 -2.679 7.738 1.00 91.06 99 SER A O 1
ATOM 800 N N . LEU A 1 100 ? -6.994 -3.523 5.664 1.00 93.50 100 LEU A N 1
ATOM 801 C CA . LEU A 1 100 ? -7.918 -4.638 5.868 1.00 93.50 100 LEU A CA 1
ATOM 802 C C . LEU A 1 100 ? -7.452 -5.567 6.996 1.00 93.50 100 LEU A C 1
ATOM 804 O O . LEU A 1 100 ? -8.241 -5.870 7.888 1.00 93.50 100 LEU A O 1
ATOM 808 N N . ALA A 1 101 ? -6.178 -5.968 6.997 1.00 95.12 101 ALA A N 1
ATOM 809 C CA . ALA A 1 101 ? -5.617 -6.831 8.036 1.00 95.12 101 ALA A CA 1
ATOM 810 C C . ALA A 1 101 ? -5.719 -6.189 9.431 1.00 95.12 101 ALA A C 1
ATOM 812 O O . ALA A 1 101 ? -6.191 -6.822 10.376 1.00 95.12 101 ALA A O 1
ATOM 813 N N . ASN A 1 102 ? -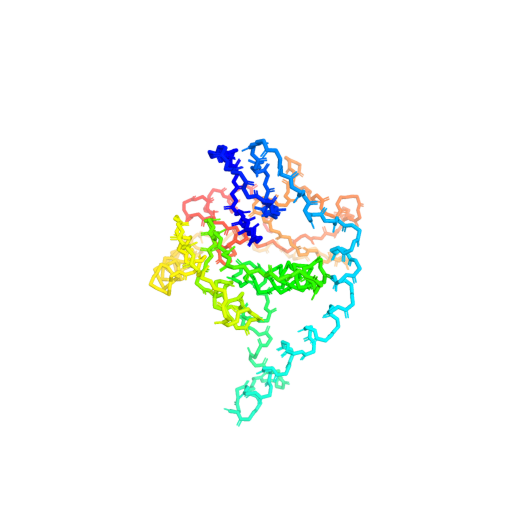5.362 -4.904 9.548 1.00 95.69 102 ASN A N 1
ATOM 814 C CA . ASN A 1 102 ? -5.473 -4.158 10.803 1.00 95.69 102 ASN A CA 1
ATOM 815 C C . ASN A 1 102 ? -6.932 -4.051 11.277 1.00 95.69 102 ASN A C 1
ATOM 817 O O . ASN A 1 102 ? -7.215 -4.265 12.454 1.00 95.69 102 ASN A O 1
ATOM 821 N N . ILE A 1 103 ? -7.870 -3.754 10.372 1.00 95.31 103 ILE A N 1
ATOM 822 C CA . ILE A 1 103 ? -9.301 -3.658 10.692 1.00 95.31 103 ILE A CA 1
ATOM 823 C C . ILE A 1 103 ? -9.839 -4.999 11.209 1.00 95.31 103 ILE A C 1
ATOM 825 O O . ILE A 1 103 ? -10.548 -5.023 12.215 1.00 95.31 103 ILE A O 1
ATOM 829 N N . LEU A 1 104 ? -9.481 -6.110 10.560 1.00 95.81 104 LEU A N 1
ATOM 830 C CA . LEU A 1 104 ? -9.886 -7.450 10.988 1.00 95.81 104 LEU A CA 1
ATOM 831 C C . LEU A 1 104 ? -9.296 -7.820 12.352 1.00 95.81 104 LEU A C 1
ATOM 833 O O . LEU A 1 104 ? -9.990 -8.427 13.169 1.00 95.81 104 LEU A O 1
ATOM 837 N N . LEU A 1 105 ? -8.054 -7.420 12.636 1.00 96.62 105 LEU A N 1
ATOM 838 C CA . LEU A 1 105 ? -7.462 -7.628 13.955 1.00 96.62 105 LEU A CA 1
ATOM 839 C C . LEU A 1 105 ? -8.204 -6.829 15.030 1.00 96.62 105 LEU A C 1
ATOM 841 O O . LEU A 1 105 ? -8.579 -7.398 16.053 1.00 96.62 105 LEU A O 1
ATOM 845 N N . ILE A 1 106 ? -8.474 -5.546 14.783 1.00 95.38 106 ILE A N 1
ATOM 846 C CA . ILE A 1 106 ? -9.254 -4.694 15.694 1.00 95.38 106 ILE A CA 1
ATOM 847 C C . ILE A 1 106 ? -10.631 -5.320 15.955 1.00 95.38 106 ILE A C 1
ATOM 849 O O . ILE A 1 106 ? -11.067 -5.402 17.100 1.00 95.38 106 ILE A O 1
ATOM 853 N N . GLN A 1 107 ? -11.300 -5.817 14.912 1.00 94.69 107 GLN A N 1
ATOM 854 C CA . GLN A 1 107 ? -12.580 -6.513 15.041 1.00 94.69 107 GLN A CA 1
ATOM 855 C C . GLN A 1 107 ? -12.472 -7.806 15.865 1.00 94.69 107 GLN A C 1
ATOM 857 O O . GLN A 1 107 ? -13.359 -8.098 16.665 1.00 94.69 107 GLN A O 1
ATOM 862 N N . LYS A 1 108 ? -11.399 -8.587 15.686 1.00 94.75 108 LYS A N 1
ATOM 863 C CA . LYS A 1 108 ? -11.149 -9.820 16.451 1.00 94.75 108 LYS A CA 1
ATOM 864 C C . LYS A 1 108 ? -10.932 -9.516 17.936 1.00 94.75 108 LYS A C 1
ATOM 866 O O . LYS A 1 108 ? -11.527 -10.193 18.765 1.00 94.75 108 LYS A O 1
ATOM 871 N N . GLN A 1 109 ? -10.125 -8.505 18.257 1.00 94.06 109 GLN A N 1
ATOM 872 C CA . GLN A 1 109 ? -9.758 -8.160 19.639 1.00 94.06 109 GLN A CA 1
ATOM 873 C C . GLN A 1 109 ? -10.889 -7.489 20.422 1.00 94.06 109 GLN A C 1
ATOM 875 O O . GLN A 1 109 ? -10.947 -7.601 21.642 1.00 94.06 109 GLN A O 1
ATOM 880 N N . LEU A 1 110 ? -11.794 -6.797 19.732 1.00 92.81 110 LEU A N 1
ATOM 881 C CA . LEU A 1 110 ? -12.858 -6.017 20.363 1.00 92.81 110 LEU A CA 1
ATOM 882 C C . LEU A 1 110 ? -14.250 -6.651 20.232 1.00 92.81 110 LEU A C 1
ATOM 884 O O . LEU A 1 110 ? -15.248 -5.995 20.513 1.00 92.81 110 LEU A O 1
ATOM 888 N N . ARG A 1 111 ? -14.331 -7.919 19.811 1.00 89.19 111 ARG A N 1
ATOM 889 C CA . ARG A 1 111 ? -15.598 -8.614 19.529 1.00 89.19 111 ARG A CA 1
ATOM 890 C C . ARG A 1 111 ? -16.583 -8.589 20.702 1.00 89.19 111 ARG A C 1
ATOM 892 O O . ARG A 1 111 ? -17.774 -8.408 20.475 1.00 89.19 111 ARG A O 1
ATOM 899 N N . ASP A 1 112 ? -16.074 -8.745 21.921 1.00 87.56 112 ASP A N 1
ATOM 900 C CA . ASP A 1 112 ? -16.877 -8.869 23.145 1.00 87.56 112 ASP A CA 1
ATOM 901 C C . ASP A 1 112 ? -16.838 -7.595 24.010 1.00 87.56 112 ASP A C 1
ATOM 903 O O . ASP A 1 112 ? -17.170 -7.619 25.196 1.00 87.56 112 ASP A O 1
ATOM 907 N N . VAL A 1 113 ? -16.411 -6.470 23.428 1.00 88.75 113 VAL A N 1
ATOM 908 C CA . VAL A 1 113 ? -16.305 -5.180 24.116 1.00 88.75 113 VAL A CA 1
ATOM 909 C C . VAL A 1 113 ? -17.410 -4.254 23.622 1.00 88.75 113 VAL A C 1
ATOM 911 O O . VAL A 1 113 ? -17.513 -3.984 22.427 1.00 88.75 113 VAL A O 1
ATOM 914 N N . ASP A 1 114 ? -18.217 -3.727 24.543 1.00 87.88 114 ASP A N 1
ATOM 915 C CA . ASP A 1 114 ? -19.175 -2.666 24.224 1.00 87.88 114 ASP A CA 1
ATOM 916 C C . ASP A 1 114 ? -18.448 -1.316 24.178 1.00 87.88 114 ASP A C 1
ATOM 918 O O . ASP A 1 114 ? -17.935 -0.840 25.195 1.00 87.88 114 ASP A O 1
ATOM 922 N N . ILE A 1 115 ? -18.327 -0.745 22.978 1.00 90.44 115 ILE A N 1
ATOM 923 C CA . ILE A 1 115 ? -17.494 0.431 22.708 1.00 90.44 115 ILE A CA 1
ATOM 924 C C . ILE A 1 115 ? -18.376 1.653 22.505 1.00 90.44 115 ILE A C 1
ATOM 926 O O . ILE A 1 115 ? -19.149 1.732 21.550 1.00 90.44 115 ILE A O 1
ATOM 930 N N . ASP A 1 116 ? -18.165 2.663 23.340 1.00 89.88 116 ASP A N 1
ATOM 931 C CA . ASP A 1 116 ? -18.896 3.924 23.254 1.00 89.88 116 ASP A CA 1
ATOM 932 C C . ASP A 1 116 ? -18.220 4.907 22.297 1.00 89.88 116 ASP A C 1
ATOM 934 O O . ASP A 1 116 ? -18.884 5.645 21.566 1.00 89.88 116 ASP A O 1
ATOM 938 N N . VAL A 1 117 ? -16.882 4.951 22.317 1.00 92.88 117 VAL A N 1
ATOM 939 C CA . VAL A 1 117 ? -16.103 5.993 21.639 1.00 92.88 117 VAL A CA 1
ATOM 940 C C . VAL A 1 117 ? -14.882 5.405 20.945 1.00 92.88 117 VAL A C 1
ATOM 942 O O . VAL A 1 117 ? -14.042 4.766 21.575 1.00 92.88 117 VAL A O 1
ATOM 945 N N . PHE A 1 118 ? -14.734 5.731 19.663 1.00 94.38 118 PHE A N 1
ATOM 946 C CA . PHE A 1 118 ? -13.486 5.579 18.924 1.00 94.38 118 PHE A CA 1
ATOM 947 C C . PHE A 1 118 ? -12.819 6.936 18.732 1.00 94.38 118 PHE A C 1
ATOM 949 O O . PHE A 1 118 ? -13.424 7.879 18.220 1.00 94.38 118 PHE A O 1
ATOM 956 N N . GLU A 1 119 ? -11.546 7.022 19.090 1.00 93.38 119 GLU A N 1
ATOM 957 C CA . GLU A 1 119 ? -10.672 8.138 18.764 1.00 93.38 119 GLU A CA 1
ATOM 958 C C . GLU A 1 119 ? -9.671 7.692 17.693 1.00 93.38 119 GLU A C 1
ATOM 960 O O . GLU A 1 119 ? -8.794 6.866 17.935 1.00 93.38 119 GLU A O 1
ATOM 965 N N . LEU A 1 120 ? -9.843 8.214 16.482 1.00 93.62 120 LEU A N 1
ATOM 966 C CA . LEU A 1 120 ? -9.091 7.852 15.286 1.00 93.62 120 LEU A CA 1
ATOM 967 C C . LEU A 1 120 ? -8.100 8.970 14.962 1.00 93.62 120 LEU A C 1
ATOM 969 O O . LEU A 1 120 ? -8.505 10.090 14.640 1.00 93.62 120 LEU A O 1
ATOM 973 N N . ILE A 1 121 ? -6.805 8.675 15.057 1.00 91.81 121 ILE A N 1
ATOM 974 C CA . ILE A 1 121 ? -5.733 9.673 14.990 1.00 91.81 121 ILE A CA 1
ATOM 975 C C . ILE A 1 121 ? -4.734 9.277 13.902 1.00 91.81 121 ILE A C 1
ATOM 977 O O . ILE A 1 121 ? -4.157 8.193 13.954 1.00 91.81 121 ILE A O 1
ATOM 981 N N . GLY A 1 122 ? -4.498 10.146 12.915 1.00 88.69 122 GLY A N 1
ATOM 982 C CA . GLY A 1 122 ? -3.526 9.859 11.844 1.00 88.69 122 GLY A CA 1
ATOM 983 C C . GLY A 1 122 ? -4.020 8.867 10.784 1.00 88.69 122 GLY A C 1
ATOM 984 O O . GLY A 1 122 ? -3.249 8.419 9.934 1.00 88.69 122 GLY A O 1
ATOM 985 N N . LEU A 1 123 ? -5.305 8.515 10.818 1.00 89.12 123 LEU A N 1
ATOM 986 C CA . LEU A 1 123 ? -5.929 7.579 9.886 1.00 89.12 123 LEU A CA 1
ATOM 987 C C . LEU A 1 123 ? -6.501 8.299 8.661 1.00 89.12 123 LEU A C 1
ATOM 989 O O . LEU A 1 123 ? -6.808 9.496 8.698 1.00 89.12 123 LEU A O 1
ATOM 993 N N . ASP A 1 124 ? -6.635 7.561 7.559 1.00 86.38 124 ASP A N 1
ATOM 994 C CA . ASP A 1 124 ? -7.295 8.063 6.360 1.00 86.38 124 ASP A CA 1
ATOM 995 C C . ASP A 1 124 ? -8.828 7.915 6.449 1.00 86.38 124 ASP A C 1
ATOM 997 O O . ASP A 1 124 ? -9.401 7.339 7.385 1.00 86.38 124 ASP A O 1
ATOM 10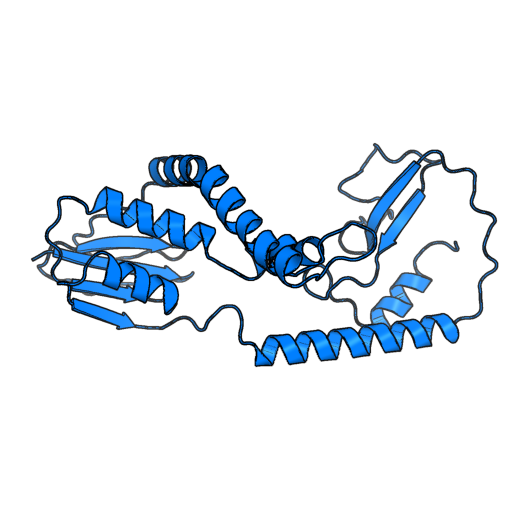01 N N . ARG A 1 125 ? -9.520 8.480 5.455 1.00 85.88 125 ARG A N 1
ATOM 1002 C CA . ARG A 1 125 ? -10.986 8.446 5.405 1.00 85.88 125 ARG A CA 1
ATOM 1003 C C . ARG A 1 125 ? -11.530 7.039 5.180 1.00 85.88 125 ARG A C 1
ATOM 1005 O O . ARG A 1 125 ? -12.589 6.742 5.724 1.00 85.88 125 ARG A O 1
ATOM 1012 N N . ALA A 1 126 ? -10.850 6.212 4.388 1.00 86.62 126 ALA A N 1
ATOM 1013 C CA . ALA A 1 126 ? -11.317 4.869 4.062 1.00 86.62 126 ALA A CA 1
ATOM 1014 C C . ALA A 1 126 ? -11.319 3.990 5.318 1.00 86.62 126 ALA A C 1
ATOM 1016 O O . ALA A 1 126 ? -12.346 3.412 5.660 1.00 86.62 126 ALA A O 1
ATOM 1017 N N . PHE A 1 127 ? -10.221 4.006 6.073 1.00 90.69 127 PHE A N 1
ATOM 1018 C CA . PHE A 1 127 ? -10.085 3.307 7.345 1.00 90.69 127 PHE A CA 1
ATOM 1019 C C . PHE A 1 127 ? -11.147 3.762 8.351 1.00 90.69 127 PHE A C 1
ATOM 1021 O O . PHE A 1 127 ? -11.826 2.944 8.968 1.00 90.69 127 PHE 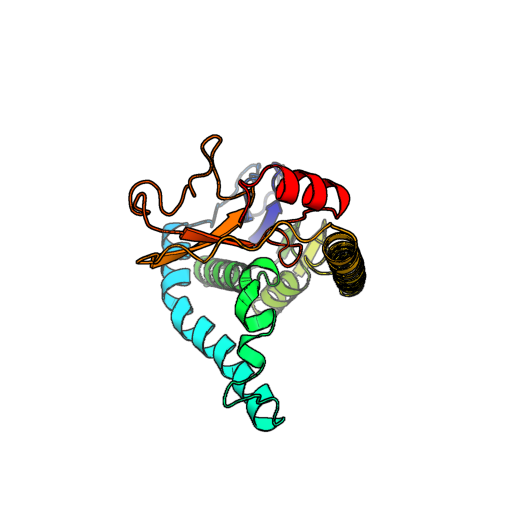A O 1
ATOM 1028 N N . THR A 1 128 ? -11.349 5.079 8.462 1.00 90.94 128 THR A N 1
ATOM 1029 C CA . THR A 1 128 ? -12.382 5.665 9.330 1.00 90.94 128 THR A CA 1
ATOM 1030 C C . THR A 1 128 ? -13.786 5.167 8.974 1.00 90.94 128 THR A C 1
ATOM 1032 O O . THR A 1 128 ? -14.565 4.823 9.863 1.00 90.94 128 THR A O 1
ATOM 1035 N N . HIS A 1 129 ? -14.118 5.104 7.680 1.00 90.88 129 HIS A N 1
ATOM 1036 C CA . HIS A 1 129 ? -15.416 4.600 7.229 1.00 90.88 129 HIS A CA 1
ATOM 1037 C C . HIS A 1 129 ? -15.579 3.108 7.513 1.00 90.88 129 HIS A C 1
ATOM 1039 O O . HIS A 1 129 ? -16.658 2.702 7.9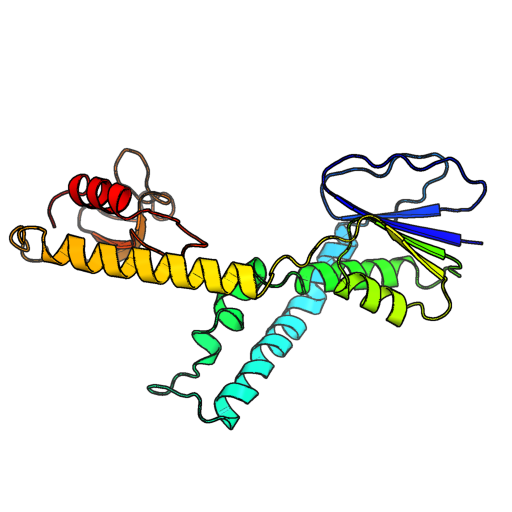38 1.00 90.88 129 HIS A O 1
ATOM 1045 N N . SER A 1 130 ? -14.522 2.310 7.354 1.00 92.50 130 SER A N 1
ATOM 1046 C CA . SER A 1 130 ? -14.556 0.885 7.691 1.00 92.50 130 SER A CA 1
ATOM 1047 C C . SER A 1 130 ? -14.832 0.654 9.177 1.00 92.50 130 SER A C 1
ATOM 1049 O O . SER A 1 130 ? -15.712 -0.133 9.514 1.00 92.50 130 SER A O 1
ATOM 1051 N N . ILE A 1 131 ? -14.165 1.392 10.074 1.00 93.88 131 ILE A N 1
ATOM 1052 C CA . ILE A 1 131 ? -14.432 1.306 11.521 1.00 93.88 131 ILE A CA 1
ATOM 1053 C C . ILE A 1 131 ? -15.864 1.740 11.842 1.00 93.88 131 ILE A C 1
ATOM 1055 O O . ILE A 1 131 ? -16.569 1.035 12.561 1.00 93.88 131 ILE A O 1
ATOM 1059 N N . LYS A 1 132 ? -16.339 2.845 11.255 1.00 93.00 132 LYS A N 1
ATOM 1060 C CA . LYS A 1 132 ? -17.726 3.301 11.430 1.00 93.00 132 LYS A CA 1
ATOM 1061 C C . LYS A 1 132 ? -18.747 2.273 10.926 1.00 93.00 132 LYS A C 1
ATOM 1063 O O . LYS A 1 132 ? -19.814 2.141 11.515 1.00 93.00 132 LYS A O 1
ATOM 1068 N N . SER A 1 133 ? -18.430 1.548 9.853 1.00 93.06 133 SER A N 1
ATOM 1069 C CA . SER A 1 133 ? -19.281 0.477 9.326 1.00 93.06 133 SER A CA 1
ATOM 1070 C C . SER A 1 133 ? -19.335 -0.736 10.256 1.00 93.06 133 SER A C 1
ATOM 1072 O O . SER A 1 133 ? -20.380 -1.374 10.342 1.00 93.06 133 SER A O 1
ATOM 1074 N N . LEU A 1 134 ? -18.232 -1.062 10.936 1.00 91.69 134 LEU A N 1
ATOM 1075 C CA . LEU A 1 134 ? -18.171 -2.167 11.898 1.00 91.69 134 LEU A CA 1
ATOM 1076 C C . LEU A 1 134 ? -18.832 -1.814 13.236 1.00 91.69 134 LEU A C 1
ATOM 1078 O O . LEU A 1 134 ? -19.467 -2.669 13.847 1.00 91.69 134 LEU A O 1
ATOM 1082 N N . TYR A 1 135 ? -18.727 -0.554 13.662 1.00 91.88 135 TYR A N 1
ATOM 1083 C CA . TYR A 1 135 ? -19.242 -0.062 14.941 1.00 91.88 135 TYR A CA 1
ATOM 1084 C C . TYR A 1 135 ? -20.188 1.133 14.736 1.00 91.88 135 TYR A C 1
ATOM 1086 O O . TYR A 1 135 ? -19.865 2.260 15.117 1.00 91.88 135 TYR A O 1
ATOM 1094 N N . PRO A 1 136 ? -21.384 0.920 14.153 1.00 89.44 136 PRO A N 1
ATOM 1095 C CA . PRO A 1 136 ? -22.279 2.011 13.757 1.00 89.44 136 PRO A CA 1
ATOM 1096 C C . PRO A 1 136 ? -22.854 2.806 14.937 1.00 89.44 136 PRO A C 1
ATOM 1098 O O . PRO A 1 136 ? -23.277 3.946 14.754 1.00 89.44 136 PRO A O 1
ATOM 1101 N N . LYS A 1 137 ? -22.884 2.215 16.139 1.00 90.00 137 LYS A N 1
ATOM 1102 C CA . LYS A 1 137 ? -23.404 2.844 17.365 1.00 90.00 137 LYS A CA 1
ATOM 1103 C C . LYS A 1 137 ? -22.359 3.676 18.115 1.00 90.00 137 LYS A C 1
ATOM 1105 O O . LYS A 1 137 ? -22.740 4.502 18.937 1.00 90.00 137 LYS A O 1
ATOM 1110 N N . ALA A 1 138 ? -21.072 3.469 17.840 1.00 91.12 138 ALA A N 1
ATOM 1111 C CA . ALA A 1 138 ? -19.999 4.137 18.559 1.00 91.12 138 ALA A CA 1
ATOM 1112 C C . ALA A 1 138 ? -19.764 5.561 18.030 1.00 91.12 138 ALA A C 1
ATOM 1114 O O . ALA A 1 138 ? -19.855 5.842 16.829 1.00 91.12 138 ALA A O 1
ATOM 1115 N N . ILE A 1 139 ? -19.416 6.477 18.929 1.00 92.00 139 ILE A N 1
ATOM 1116 C CA . ILE A 1 139 ? -19.098 7.865 18.597 1.00 92.00 139 ILE A CA 1
ATOM 1117 C C . ILE A 1 139 ? -17.691 7.923 17.998 1.00 92.00 139 ILE A C 1
ATOM 1119 O O . ILE A 1 139 ? -16.719 7.508 18.624 1.00 92.00 139 ILE A O 1
ATOM 1123 N N . MET A 1 140 ? -17.570 8.490 16.797 1.00 92.25 140 MET A N 1
ATOM 1124 C CA . MET A 1 140 ? -16.290 8.635 16.097 1.00 92.25 140 MET A CA 1
ATOM 1125 C C . MET A 1 140 ? -15.701 10.031 16.321 1.00 92.25 140 MET A C 1
ATOM 1127 O O . MET A 1 140 ? -16.254 11.028 15.852 1.00 92.25 140 MET A O 1
ATOM 1131 N N . LYS A 1 141 ? -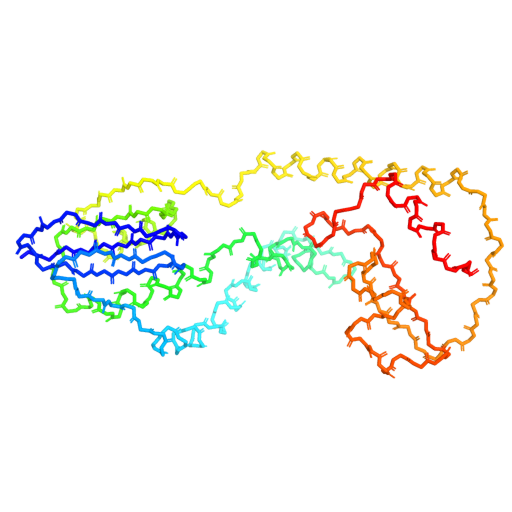14.544 10.111 16.978 1.00 91.12 141 LYS A N 1
ATOM 1132 C CA . LYS A 1 141 ? -13.725 11.325 17.085 1.00 91.12 141 LYS A CA 1
ATOM 1133 C C . LYS A 1 141 ? -12.514 11.177 16.175 1.00 91.12 141 LYS A C 1
ATOM 1135 O O . LYS A 1 141 ? -11.657 10.341 16.420 1.00 91.12 141 LYS A O 1
ATOM 1140 N N . CYS A 1 142 ? -12.441 11.980 15.120 1.00 87.69 142 CYS A N 1
ATOM 1141 C CA . CYS A 1 142 ? -11.328 11.934 14.172 1.00 87.69 142 CYS A CA 1
ATOM 1142 C C . CYS A 1 142 ? -10.417 13.141 14.385 1.00 87.69 142 CYS A C 1
ATOM 1144 O O . CYS A 1 142 ? -10.887 14.279 14.361 1.00 87.69 142 CYS A O 1
ATOM 1146 N N . SER A 1 143 ? -9.118 12.910 14.552 1.00 84.12 143 SER A N 1
ATOM 1147 C CA . SER A 1 143 ? -8.119 13.976 14.619 1.00 84.12 143 SER A CA 1
ATOM 1148 C C . SER A 1 143 ? -6.930 13.667 13.710 1.00 84.12 143 SER A C 1
ATOM 1150 O O . SER A 1 143 ? -6.652 12.513 13.388 1.00 84.12 143 SER A O 1
ATOM 1152 N N . ARG A 1 144 ? -6.242 14.719 13.242 1.00 75.06 144 ARG A N 1
ATOM 1153 C CA . ARG A 1 144 ? -5.077 14.611 12.340 1.00 75.06 144 ARG A CA 1
ATOM 1154 C C . ARG A 1 144 ? -5.340 13.664 11.158 1.00 75.06 144 ARG A C 1
ATOM 1156 O O . ARG A 1 144 ? -4.641 12.673 10.987 1.00 75.06 144 ARG A O 1
ATOM 1163 N N . ALA A 1 145 ? -6.370 13.949 10.359 1.00 68.56 145 ALA A N 1
ATOM 1164 C CA . ALA A 1 145 ? -6.692 13.117 9.202 1.00 68.56 145 ALA A CA 1
ATOM 1165 C C . ALA A 1 145 ? -5.503 13.071 8.232 1.00 68.56 145 ALA A C 1
ATOM 1167 O O . ALA A 1 145 ? -5.038 14.114 7.761 1.00 68.56 145 ALA A O 1
ATOM 1168 N N . ARG A 1 146 ? -5.019 11.865 7.921 1.00 66.88 146 ARG A N 1
ATOM 1169 C CA . ARG A 1 146 ? -3.960 11.701 6.927 1.00 66.88 146 ARG A CA 1
ATOM 1170 C C . ARG A 1 146 ? -4.561 11.967 5.544 1.00 66.88 146 ARG A C 1
ATOM 1172 O O . ARG A 1 146 ? -5.604 11.389 5.217 1.00 66.88 146 ARG A O 1
ATOM 1179 N N . PRO A 1 147 ? -3.947 12.829 4.715 1.00 61.16 147 PRO A N 1
ATOM 1180 C CA . PRO A 1 147 ? -4.360 12.933 3.326 1.00 61.16 147 PRO A CA 1
ATOM 1181 C C . PRO A 1 147 ? -4.140 11.581 2.642 1.00 61.16 147 PRO A C 1
ATOM 1183 O O . PRO A 1 147 ? -3.203 10.853 2.973 1.00 61.16 147 PRO A O 1
ATOM 1186 N N . LEU A 1 148 ? -5.005 11.245 1.684 1.00 62.47 148 LEU A N 1
ATOM 1187 C CA . LEU A 1 148 ? -4.830 10.048 0.862 1.00 62.47 148 LEU A CA 1
ATOM 1188 C C . LEU A 1 148 ? -3.410 10.018 0.281 1.00 62.47 148 LEU A C 1
ATOM 1190 O O . LEU A 1 148 ? -2.903 11.040 -0.186 1.00 62.47 148 LEU A O 1
ATOM 1194 N N . ARG A 1 149 ? -2.790 8.829 0.288 1.00 61.78 149 ARG A N 1
ATOM 1195 C CA . ARG A 1 149 ? -1.440 8.602 -0.260 1.00 61.78 149 ARG A CA 1
ATOM 1196 C C . ARG A 1 149 ? -1.331 9.079 -1.715 1.00 61.78 149 ARG A C 1
ATOM 1198 O O . ARG A 1 149 ? -0.268 9.526 -2.137 1.00 61.78 149 ARG A O 1
ATOM 1205 N N . ILE A 1 150 ? -2.450 9.048 -2.443 1.00 61.53 150 ILE A N 1
ATOM 1206 C CA . ILE A 1 150 ? -2.591 9.544 -3.809 1.00 61.53 150 ILE A CA 1
ATOM 1207 C C . ILE A 1 150 ? -3.572 10.714 -3.821 1.00 61.53 150 ILE A C 1
ATOM 1209 O O . ILE A 1 150 ? -4.751 10.551 -3.506 1.00 61.53 150 ILE A O 1
ATOM 1213 N N . SER A 1 151 ? -3.110 11.878 -4.276 1.00 66.75 151 SER A N 1
ATOM 1214 C CA . SER A 1 151 ? -4.002 12.864 -4.880 1.00 66.75 151 SER A CA 1
ATOM 1215 C C . SER A 1 151 ? -3.895 12.729 -6.396 1.00 66.75 151 SER A C 1
ATOM 1217 O O . SER A 1 151 ? -2.798 12.786 -6.956 1.00 66.75 151 SER A O 1
ATOM 1219 N N . VAL A 1 152 ? -5.033 12.522 -7.065 1.00 69.06 152 VAL A N 1
ATOM 1220 C CA . VAL A 1 152 ? -5.098 12.317 -8.526 1.00 69.06 152 VAL A CA 1
ATOM 1221 C C . VAL A 1 152 ? -4.352 13.433 -9.263 1.00 69.06 152 VAL A C 1
ATOM 1223 O O . VAL A 1 152 ? -3.560 13.162 -10.157 1.00 69.06 152 VAL A O 1
ATOM 1226 N N . GLY A 1 153 ? -4.500 14.683 -8.809 1.00 73.31 153 GLY A N 1
ATOM 1227 C CA . GLY A 1 153 ? -3.785 15.829 -9.377 1.00 73.31 153 GLY A CA 1
ATOM 1228 C C . GLY A 1 153 ? -2.259 15.741 -9.253 1.00 73.31 153 GLY A C 1
ATOM 1229 O O . GLY A 1 153 ? -1.555 15.971 -10.232 1.00 73.31 153 GLY A O 1
ATOM 1230 N N . ARG A 1 154 ? -1.721 15.355 -8.085 1.00 75.75 154 ARG A N 1
ATOM 1231 C CA . ARG A 1 154 ? -0.265 15.188 -7.916 1.00 75.75 154 ARG A CA 1
ATOM 1232 C C . ARG A 1 154 ? 0.265 14.058 -8.792 1.00 75.75 154 ARG A C 1
ATOM 1234 O O . ARG A 1 154 ? 1.382 14.168 -9.291 1.00 75.75 154 ARG A O 1
ATOM 1241 N N . ARG A 1 155 ? -0.523 12.996 -8.984 1.00 75.50 155 ARG A N 1
ATOM 1242 C CA . ARG A 1 155 ? -0.140 11.880 -9.848 1.00 75.50 155 ARG A CA 1
ATOM 1243 C C . ARG A 1 155 ? -0.096 12.292 -11.316 1.00 75.50 155 ARG A C 1
ATOM 1245 O O . ARG A 1 155 ? 0.924 12.067 -11.946 1.00 75.50 155 ARG A O 1
ATOM 1252 N N . LEU A 1 156 ? -1.118 12.991 -11.808 1.00 79.94 156 LEU A N 1
ATOM 1253 C CA . LEU A 1 156 ? -1.123 13.522 -13.175 1.00 79.94 156 LEU A CA 1
ATOM 1254 C C . LEU A 1 156 ? 0.077 14.440 -13.441 1.00 79.94 156 LEU A C 1
ATOM 1256 O O . LEU A 1 156 ? 0.698 14.349 -14.495 1.00 79.94 156 LEU A O 1
ATOM 1260 N N . ILE A 1 157 ? 0.447 15.287 -12.474 1.00 83.50 157 ILE A N 1
ATOM 1261 C CA . ILE A 1 157 ? 1.650 16.127 -12.580 1.00 83.50 157 ILE A CA 1
ATOM 1262 C C . ILE A 1 157 ? 2.921 15.269 -12.629 1.00 83.50 157 ILE A C 1
ATOM 1264 O O . ILE A 1 157 ? 3.820 15.555 -13.418 1.00 83.50 157 ILE A O 1
ATOM 1268 N N . ALA A 1 158 ? 3.013 14.229 -11.796 1.00 79.50 158 ALA A N 1
ATOM 1269 C CA . ALA A 1 158 ? 4.155 13.319 -11.797 1.00 79.50 158 ALA A CA 1
ATOM 1270 C C . ALA A 1 158 ? 4.272 12.546 -13.121 1.00 79.50 158 ALA A C 1
ATOM 1272 O O . ALA A 1 158 ? 5.365 12.477 -13.676 1.00 79.50 158 ALA A O 1
ATOM 1273 N N . ASP A 1 159 ? 3.157 12.048 -13.659 1.00 82.50 159 ASP A N 1
ATOM 1274 C CA . ASP A 1 159 ? 3.111 11.338 -14.941 1.00 82.50 159 ASP A CA 1
ATOM 1275 C C . ASP A 1 159 ? 3.462 12.278 -16.108 1.00 82.50 159 ASP A C 1
ATOM 1277 O O . ASP A 1 159 ? 4.257 11.921 -16.976 1.00 82.50 159 ASP A O 1
ATOM 1281 N N . ALA A 1 160 ? 2.955 13.517 -16.102 1.00 86.00 160 ALA A N 1
ATOM 1282 C CA . ALA A 1 160 ? 3.314 14.530 -17.096 1.00 86.00 160 ALA A CA 1
ATOM 1283 C C . ALA A 1 160 ? 4.805 14.896 -17.027 1.00 86.00 160 ALA A C 1
ATOM 1285 O O . ALA A 1 160 ? 5.475 14.980 -18.057 1.00 86.00 160 ALA A O 1
ATOM 1286 N N . LYS A 1 161 ? 5.347 15.070 -15.815 1.00 86.00 161 LYS A N 1
ATOM 1287 C CA . LYS A 1 161 ? 6.782 15.295 -15.606 1.00 86.00 161 LYS A CA 1
ATOM 1288 C C . LYS A 1 161 ? 7.596 14.121 -16.154 1.00 86.00 161 LYS A C 1
ATOM 1290 O O . LYS A 1 161 ? 8.551 14.353 -16.889 1.00 86.00 161 LYS A O 1
ATOM 1295 N N . TYR A 1 162 ? 7.210 12.889 -15.827 1.00 83.94 162 TYR A N 1
ATOM 1296 C CA . TYR A 1 162 ? 7.881 11.689 -16.316 1.00 83.94 162 TYR A CA 1
ATOM 1297 C C . TYR A 1 162 ? 7.872 11.617 -17.846 1.00 83.94 162 TYR A C 1
ATOM 1299 O O . TYR A 1 162 ? 8.908 11.375 -18.462 1.00 83.94 162 TYR A O 1
ATOM 1307 N N . PHE A 1 163 ? 6.730 11.908 -18.470 1.00 86.56 163 PHE A N 1
ATOM 1308 C CA . PHE A 1 163 ? 6.612 11.955 -19.923 1.00 86.56 163 PHE A CA 1
ATOM 1309 C C . PHE A 1 163 ? 7.568 12.983 -20.546 1.00 86.56 163 PHE A C 1
ATOM 1311 O O . PHE A 1 163 ? 8.264 12.670 -21.511 1.00 86.56 163 PHE A O 1
ATOM 1318 N N . ILE A 1 164 ? 7.664 14.185 -19.968 1.00 88.00 164 ILE A N 1
ATOM 1319 C CA . ILE A 1 164 ? 8.611 15.218 -20.415 1.00 88.00 164 ILE A CA 1
ATOM 1320 C C . ILE A 1 164 ? 10.060 14.732 -20.268 1.00 88.00 164 ILE A C 1
ATOM 1322 O O . ILE A 1 164 ? 10.856 14.892 -21.193 1.00 88.00 164 ILE A O 1
ATOM 1326 N N . GLU A 1 165 ? 10.416 14.119 -19.137 1.00 87.12 165 GLU A N 1
ATOM 1327 C CA . GLU A 1 165 ? 11.761 13.574 -18.913 1.00 87.12 165 GLU A CA 1
ATOM 1328 C C . GLU A 1 165 ? 12.103 12.464 -19.920 1.00 87.12 165 GLU A C 1
ATOM 1330 O O . GLU A 1 165 ? 13.197 12.472 -20.490 1.00 87.12 165 GLU A O 1
ATOM 1335 N N . ALA A 1 166 ? 11.159 11.564 -20.206 1.00 86.62 166 ALA A N 1
ATOM 1336 C CA . ALA A 1 166 ? 11.318 10.514 -21.207 1.00 86.62 166 ALA A CA 1
ATOM 1337 C C . ALA A 1 166 ? 11.510 11.095 -22.618 1.00 86.62 166 ALA A C 1
ATOM 1339 O O . ALA A 1 166 ? 12.427 10.684 -23.330 1.00 86.62 166 ALA A O 1
ATOM 1340 N N . MET A 1 167 ? 10.710 12.096 -23.004 1.00 88.25 167 MET A N 1
ATOM 1341 C CA . MET A 1 167 ? 10.864 12.796 -24.285 1.00 88.25 167 MET A CA 1
ATOM 1342 C C . MET A 1 167 ? 12.243 13.452 -24.408 1.00 88.25 167 MET A C 1
ATOM 1344 O O . MET A 1 167 ? 12.919 13.280 -25.422 1.00 88.25 167 MET A O 1
ATOM 1348 N N . LEU A 1 168 ? 12.709 14.146 -23.365 1.00 89.31 168 LEU A N 1
ATOM 1349 C CA . LEU A 1 168 ? 14.043 14.755 -23.350 1.00 89.31 168 LEU A CA 1
ATOM 1350 C C . LEU A 1 168 ? 15.153 13.714 -23.512 1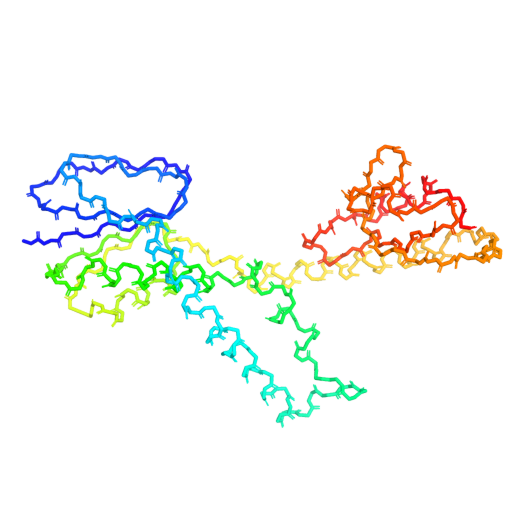.00 89.31 168 LEU A C 1
ATOM 1352 O O . LEU A 1 168 ? 16.155 13.978 -24.170 1.00 89.31 168 LEU A O 1
ATOM 1356 N N . VAL A 1 169 ? 14.981 12.524 -22.947 1.00 87.56 169 VAL A N 1
ATOM 1357 C CA . VAL A 1 169 ? 15.958 11.438 -23.067 1.00 87.56 169 VAL A CA 1
ATOM 1358 C C . VAL A 1 169 ? 15.981 10.832 -24.463 1.00 87.56 169 VAL A C 1
ATOM 1360 O O . VAL A 1 169 ? 17.065 10.546 -24.973 1.00 87.56 169 VAL A O 1
ATOM 1363 N N . VAL A 1 170 ? 14.827 10.715 -25.120 1.00 87.06 170 VAL A N 1
ATOM 1364 C CA . VAL A 1 170 ? 14.765 10.364 -26.546 1.00 87.06 170 VAL A CA 1
ATOM 1365 C C . VAL A 1 170 ? 15.535 11.392 -27.378 1.00 87.06 170 VAL A C 1
ATOM 1367 O O . VAL A 1 170 ? 16.367 11.001 -28.196 1.00 87.06 170 VAL A O 1
ATOM 1370 N N . VAL A 1 171 ? 15.344 12.692 -27.120 1.00 87.94 171 VAL A N 1
ATOM 1371 C CA . VAL A 1 171 ? 16.098 13.759 -27.805 1.00 87.94 171 VAL A CA 1
ATOM 1372 C C . VAL A 1 171 ? 17.601 13.653 -27.532 1.00 87.94 171 VAL A C 1
ATOM 1374 O O . VAL A 1 171 ? 18.397 13.738 -28.463 1.00 87.94 171 VAL A O 1
ATOM 1377 N N . ILE A 1 172 ? 18.013 13.415 -26.283 1.00 86.00 172 ILE A N 1
ATOM 1378 C CA . ILE A 1 172 ? 19.428 13.224 -25.925 1.00 86.00 172 ILE A CA 1
ATOM 1379 C C . ILE A 1 172 ? 20.032 12.040 -26.685 1.00 86.00 172 ILE A C 1
ATOM 1381 O O . ILE A 1 172 ? 21.129 12.170 -27.223 1.00 86.00 172 ILE A O 1
ATOM 1385 N N . ASN A 1 173 ? 19.330 10.906 -26.736 1.00 85.75 173 ASN A N 1
ATOM 1386 C CA . ASN A 1 173 ? 19.793 9.718 -27.450 1.00 85.75 173 ASN A CA 1
ATOM 1387 C C . ASN A 1 173 ? 19.907 9.966 -28.956 1.00 85.75 173 ASN A C 1
ATOM 1389 O O . ASN A 1 173 ? 20.841 9.468 -29.571 1.00 85.75 173 ASN A O 1
ATOM 1393 N N . TRP A 1 174 ? 18.999 10.755 -29.538 1.00 84.81 174 TRP A N 1
ATOM 1394 C CA . TRP A 1 174 ? 19.071 11.133 -30.950 1.00 84.81 174 TRP A CA 1
ATOM 1395 C C . TRP A 1 174 ? 20.251 12.077 -31.231 1.00 84.81 174 TRP A C 1
ATOM 1397 O O . TRP A 1 174 ? 20.970 11.906 -32.211 1.00 84.81 174 TRP A O 1
ATOM 1407 N N . CYS A 1 175 ? 20.502 13.048 -30.354 1.00 84.56 175 CYS A N 1
ATOM 1408 C CA . CYS A 1 175 ? 21.615 13.988 -30.507 1.00 84.56 175 CYS A CA 1
ATOM 1409 C C . CYS A 1 175 ? 22.985 13.391 -30.141 1.00 84.56 175 CYS A C 1
ATOM 1411 O O . CYS A 1 175 ? 24.018 14.009 -30.408 1.00 84.56 175 CYS A O 1
ATOM 1413 N N . MET A 1 176 ? 23.025 12.228 -29.487 1.00 79.50 176 MET A N 1
ATOM 1414 C CA . MET A 1 176 ? 24.276 11.546 -29.182 1.00 79.50 176 MET A CA 1
ATOM 1415 C C . MET A 1 176 ? 24.831 10.894 -30.454 1.00 79.50 176 MET A C 1
ATOM 1417 O O . MET A 1 176 ? 24.103 10.177 -31.136 1.00 79.50 176 MET A O 1
ATOM 1421 N N . PRO A 1 177 ? 26.123 11.094 -30.777 1.00 65.06 177 PRO A N 1
ATOM 1422 C CA . PRO A 1 177 ? 26.737 10.372 -31.880 1.00 65.06 177 PRO A CA 1
ATOM 1423 C C . PRO A 1 177 ? 26.610 8.875 -31.600 1.00 65.06 177 PRO A C 1
ATOM 1425 O O . PRO A 1 177 ? 26.994 8.424 -30.515 1.00 65.06 177 PRO A O 1
ATOM 1428 N N . ASN A 1 178 ? 26.054 8.129 -32.560 1.00 57.62 178 ASN A N 1
ATOM 1429 C CA . ASN A 1 178 ? 26.039 6.672 -32.525 1.00 57.62 178 ASN A CA 1
ATOM 1430 C C . ASN A 1 178 ? 27.484 6.214 -32.333 1.00 57.62 178 ASN A C 1
ATOM 1432 O O . ASN A 1 178 ? 28.297 6.298 -33.248 1.00 57.62 178 ASN A O 1
ATOM 1436 N N . LYS A 1 179 ? 27.821 5.779 -31.118 1.00 56.47 179 LYS A N 1
ATOM 1437 C CA . LYS A 1 179 ? 29.013 4.965 -30.928 1.00 56.47 179 LYS A CA 1
ATOM 1438 C C . LYS A 1 179 ? 28.710 3.656 -31.632 1.00 56.47 179 LYS A C 1
ATOM 1440 O O . LYS A 1 179 ? 27.644 3.091 -31.380 1.00 56.47 179 LYS A O 1
ATOM 1445 N N . ASP A 1 180 ? 29.597 3.261 -32.539 1.00 51.19 180 ASP A N 1
ATOM 1446 C CA . ASP A 1 180 ? 29.480 2.028 -33.307 1.00 51.19 180 ASP A CA 1
ATOM 1447 C C . ASP A 1 180 ? 28.986 0.910 -32.397 1.00 51.19 180 ASP A C 1
ATOM 1449 O O . ASP A 1 180 ? 29.578 0.643 -31.351 1.00 51.19 180 ASP A O 1
ATOM 1453 N N . PHE A 1 181 ? 27.847 0.329 -32.768 1.00 52.75 181 PHE A N 1
ATOM 1454 C CA . PHE A 1 181 ? 27.270 -0.798 -32.058 1.00 52.75 181 PHE A CA 1
ATOM 1455 C C . PHE A 1 181 ? 28.298 -1.920 -32.174 1.00 52.75 181 PHE A C 1
ATOM 1457 O O . PHE A 1 181 ? 28.467 -2.485 -33.259 1.00 52.75 181 PHE A O 1
ATOM 1464 N N . LYS A 1 182 ? 29.047 -2.210 -31.103 1.00 51.41 182 LYS A N 1
ATOM 1465 C CA . LYS A 1 182 ? 29.889 -3.400 -31.112 1.00 51.41 182 LYS A CA 1
ATOM 1466 C C . LYS A 1 182 ? 28.948 -4.574 -31.345 1.00 51.41 182 LYS A C 1
ATOM 1468 O O . LYS A 1 182 ? 27.877 -4.647 -30.739 1.00 51.41 182 LYS A O 1
ATOM 1473 N N . SER A 1 183 ? 29.302 -5.444 -32.290 1.00 49.22 183 SER A N 1
ATOM 1474 C CA . SER A 1 183 ? 28.546 -6.670 -32.526 1.00 49.22 183 SER A CA 1
ATOM 1475 C C . SER A 1 183 ? 28.360 -7.346 -31.177 1.00 49.22 183 SER A C 1
ATOM 1477 O O . SER A 1 183 ? 29.358 -7.607 -30.502 1.00 49.22 183 SER A O 1
ATOM 1479 N N . ILE A 1 184 ? 27.100 -7.543 -30.786 1.00 58.38 184 ILE A N 1
ATOM 1480 C CA . ILE A 1 184 ? 26.697 -8.225 -29.559 1.00 58.38 184 ILE A CA 1
ATOM 1481 C C . ILE A 1 184 ? 27.605 -9.449 -29.428 1.00 58.38 184 ILE A C 1
ATOM 1483 O O . ILE A 1 184 ? 27.535 -10.336 -30.279 1.00 58.38 184 ILE A O 1
ATOM 1487 N N . SER A 1 185 ? 28.516 -9.465 -28.446 1.00 57.56 185 SER A N 1
ATOM 1488 C CA . SER A 1 185 ? 29.256 -10.696 -28.168 1.00 57.56 185 SER A CA 1
ATOM 1489 C C . SER A 1 185 ? 28.211 -11.768 -27.884 1.00 57.56 185 SER A C 1
ATOM 1491 O O . SER A 1 185 ? 27.189 -11.453 -27.269 1.00 57.56 185 SER A O 1
ATOM 1493 N N . GLU A 1 186 ? 28.413 -12.989 -28.382 1.00 60.06 186 GLU A N 1
ATOM 1494 C CA . GLU A 1 186 ? 27.502 -14.114 -28.153 1.00 60.06 186 GLU A CA 1
ATOM 1495 C C . GLU A 1 186 ? 27.384 -14.373 -26.649 1.00 60.06 186 GLU A C 1
ATOM 1497 O O . GLU A 1 186 ? 28.141 -15.130 -26.049 1.00 60.06 186 GLU A O 1
ATOM 1502 N N . SER A 1 187 ? 26.456 -13.666 -26.018 1.00 61.19 187 SER A N 1
ATOM 1503 C CA . SER A 1 187 ? 26.216 -13.755 -24.596 1.00 61.19 187 SER A CA 1
ATOM 1504 C C . SER A 1 187 ? 25.326 -14.947 -24.349 1.00 61.19 187 SER A C 1
ATOM 1506 O O . SER A 1 187 ? 24.294 -15.108 -25.004 1.00 61.19 187 SER A O 1
ATOM 1508 N N . GLN A 1 188 ? 25.716 -15.783 -23.395 1.00 68.56 188 GLN A N 1
ATOM 1509 C CA . GLN A 1 188 ? 24.922 -16.956 -23.059 1.00 68.56 188 GLN A CA 1
ATOM 1510 C C . GLN A 1 188 ? 23.620 -16.561 -22.353 1.00 68.56 188 GLN A C 1
ATOM 1512 O O . GLN A 1 188 ? 22.607 -17.242 -22.533 1.00 68.56 188 GLN A O 1
ATOM 1517 N N . LYS A 1 189 ? 23.623 -15.476 -21.558 1.00 82.56 189 LYS A N 1
ATOM 1518 C CA . LYS A 1 189 ? 22.456 -15.014 -20.792 1.00 82.56 189 LYS A CA 1
ATOM 1519 C C . LYS A 1 189 ? 22.388 -13.493 -20.668 1.00 82.56 189 LYS A C 1
ATOM 1521 O O . LYS A 1 189 ? 23.397 -12.807 -20.522 1.00 82.56 189 LYS A O 1
ATOM 1526 N N . TYR A 1 190 ? 21.154 -12.992 -20.634 1.00 84.25 190 TYR A N 1
ATOM 1527 C CA . TYR A 1 190 ? 20.845 -11.590 -20.372 1.00 84.25 190 TYR A CA 1
ATOM 1528 C C . TYR A 1 190 ? 20.128 -11.423 -19.032 1.00 84.25 190 TYR A C 1
ATOM 1530 O O . TYR A 1 190 ? 19.134 -12.100 -18.767 1.00 84.25 190 TYR A O 1
ATOM 1538 N N . TYR A 1 191 ? 20.596 -10.478 -18.218 1.00 85.00 191 TYR A N 1
ATOM 1539 C CA . TYR A 1 191 ? 20.016 -10.146 -16.915 1.00 85.00 191 TYR A CA 1
ATOM 1540 C C . TYR A 1 191 ? 19.407 -8.742 -16.924 1.00 85.00 191 TYR A C 1
ATOM 1542 O O . TYR A 1 191 ? 20.060 -7.783 -17.328 1.00 85.00 191 TYR A O 1
ATOM 1550 N N . PHE A 1 192 ? 18.162 -8.602 -16.466 1.00 86.19 192 PHE A N 1
ATOM 1551 C CA . PHE A 1 192 ? 17.466 -7.314 -16.439 1.00 86.19 192 PHE A CA 1
ATOM 1552 C C . PHE A 1 192 ? 17.741 -6.542 -15.146 1.00 86.19 192 PHE A C 1
ATOM 1554 O O . PHE A 1 192 ? 17.416 -6.998 -14.044 1.00 86.19 192 PHE A O 1
ATOM 1561 N N . SER A 1 193 ? 18.274 -5.329 -15.282 1.00 86.12 193 SER A N 1
ATOM 1562 C CA . SER A 1 193 ? 18.777 -4.555 -14.146 1.00 86.12 193 SER A CA 1
ATOM 1563 C C . SER A 1 193 ? 18.428 -3.075 -14.197 1.00 86.12 193 SER A C 1
ATOM 1565 O O . SER A 1 193 ? 18.360 -2.482 -15.269 1.00 86.12 193 SER A O 1
ATOM 1567 N N . TYR A 1 194 ? 18.247 -2.455 -13.029 1.00 86.06 194 TYR A N 1
ATOM 1568 C CA . TYR A 1 194 ? 18.056 -1.008 -12.906 1.00 86.06 194 TYR A CA 1
ATOM 1569 C C . TYR A 1 194 ? 19.380 -0.325 -12.566 1.00 86.06 194 TYR A C 1
ATOM 1571 O O . TYR A 1 194 ? 19.987 -0.611 -11.534 1.00 86.06 194 TYR A O 1
ATOM 1579 N N . TYR A 1 195 ? 19.840 0.591 -13.419 1.00 84.69 195 TYR A N 1
ATOM 1580 C CA . TYR A 1 195 ? 21.076 1.342 -13.186 1.00 84.69 195 TYR A CA 1
ATOM 1581 C C . TYR A 1 195 ? 20.794 2.809 -12.892 1.00 84.69 195 TYR A C 1
ATOM 1583 O O . TYR A 1 195 ? 20.063 3.443 -13.654 1.00 84.69 195 TYR A O 1
ATOM 1591 N N . PRO A 1 196 ? 21.436 3.394 -11.870 1.00 83.31 196 PRO A N 1
ATOM 1592 C CA . PRO A 1 196 ? 22.530 2.821 -11.076 1.00 83.31 196 PRO A CA 1
ATOM 1593 C C . PRO A 1 196 ? 22.081 2.071 -9.816 1.00 83.31 196 PRO A C 1
ATOM 1595 O O . PRO A 1 196 ? 22.928 1.497 -9.145 1.00 83.31 196 PRO A O 1
ATOM 1598 N N . GLN A 1 197 ? 20.795 2.103 -9.458 1.00 83.88 197 GLN A N 1
ATOM 1599 C CA . GLN A 1 197 ? 20.340 1.744 -8.111 1.00 83.88 197 GLN A CA 1
ATOM 1600 C C . GLN A 1 197 ? 20.661 0.303 -7.700 1.00 83.88 197 GLN A C 1
ATOM 1602 O O . GLN A 1 197 ? 20.960 0.057 -6.534 1.00 83.88 197 GLN A O 1
ATOM 1607 N N . SER A 1 198 ? 20.607 -0.644 -8.636 1.00 84.19 198 SER A N 1
ATOM 1608 C CA . SER A 1 198 ? 20.896 -2.053 -8.358 1.00 84.19 198 SER A CA 1
ATOM 1609 C C . SER A 1 198 ? 22.374 -2.410 -8.509 1.00 84.19 198 SER A C 1
ATOM 1611 O O . SER A 1 198 ? 22.716 -3.568 -8.310 1.00 84.19 198 SER A O 1
ATOM 1613 N N . PHE A 1 199 ? 23.253 -1.465 -8.852 1.00 86.38 199 PHE A N 1
ATOM 1614 C CA . PHE A 1 199 ? 24.659 -1.736 -9.159 1.00 86.38 199 PHE A CA 1
ATOM 1615 C C . PHE A 1 199 ? 25.604 -1.237 -8.065 1.00 86.38 199 PHE A C 1
ATOM 1617 O O . PHE A 1 199 ? 25.415 -0.167 -7.486 1.00 86.38 199 PHE A O 1
ATOM 1624 N N . ASN A 1 200 ? 26.671 -1.996 -7.822 1.00 83.56 200 ASN A N 1
ATOM 1625 C CA . ASN A 1 200 ? 27.781 -1.554 -6.980 1.00 83.56 200 ASN A CA 1
ATOM 1626 C C . ASN A 1 200 ? 28.797 -0.692 -7.763 1.00 83.56 200 ASN A C 1
ATOM 1628 O O . ASN A 1 200 ? 28.655 -0.434 -8.962 1.00 83.56 200 ASN A O 1
ATOM 1632 N N . SER A 1 201 ? 29.868 -0.264 -7.086 1.00 81.12 201 SER A N 1
ATOM 1633 C CA . SER A 1 201 ? 30.962 0.515 -7.690 1.00 81.12 201 SER A CA 1
ATOM 1634 C C . SER A 1 201 ? 31.684 -0.200 -8.837 1.00 81.12 201 SER A C 1
ATOM 1636 O O . SER A 1 201 ? 32.292 0.463 -9.672 1.00 81.12 201 SER A O 1
ATOM 1638 N N . ASN A 1 202 ? 31.603 -1.531 -8.884 1.00 78.50 202 ASN A N 1
ATOM 1639 C CA . ASN A 1 202 ? 32.261 -2.381 -9.872 1.00 78.50 202 ASN A CA 1
ATOM 1640 C C . ASN A 1 202 ? 31.336 -2.730 -11.052 1.00 78.50 202 ASN A C 1
ATOM 1642 O O . ASN A 1 202 ? 31.683 -3.593 -11.853 1.00 78.50 202 ASN A O 1
ATOM 1646 N N . LEU A 1 203 ? 30.174 -2.069 -11.166 1.00 80.38 203 LEU A N 1
ATOM 1647 C CA . LEU A 1 203 ? 29.170 -2.312 -12.207 1.00 80.38 203 LEU A CA 1
ATOM 1648 C C . LEU A 1 203 ? 28.631 -3.755 -12.230 1.00 80.38 203 LEU A C 1
ATOM 1650 O O . LEU A 1 203 ? 28.201 -4.229 -13.280 1.00 80.38 203 LEU A O 1
ATOM 1654 N N . THR A 1 204 ? 28.560 -4.423 -11.075 1.00 81.94 204 THR A N 1
ATOM 1655 C CA . THR A 1 204 ? 27.804 -5.677 -10.928 1.00 81.94 204 THR A CA 1
ATOM 1656 C C . THR A 1 204 ? 26.491 -5.443 -10.184 1.00 81.94 204 THR A C 1
ATOM 1658 O O . THR A 1 204 ? 26.437 -4.659 -9.230 1.00 81.94 204 THR A O 1
ATOM 1661 N N . ASP A 1 205 ? 25.411 -6.078 -10.655 1.00 84.31 205 ASP A N 1
ATOM 1662 C CA . ASP A 1 205 ? 24.097 -5.978 -10.014 1.00 84.31 205 ASP A CA 1
ATOM 1663 C C . ASP A 1 205 ? 24.108 -6.766 -8.697 1.00 84.31 205 ASP A C 1
ATOM 1665 O O . ASP A 1 205 ? 24.480 -7.940 -8.659 1.00 84.31 205 ASP A O 1
ATOM 1669 N N . LEU A 1 206 ? 23.675 -6.123 -7.617 1.00 85.75 206 LEU A N 1
ATOM 1670 C CA . LEU A 1 206 ? 23.642 -6.670 -6.262 1.00 85.75 206 LEU A CA 1
ATOM 1671 C C . LEU A 1 206 ? 22.765 -7.925 -6.136 1.00 85.75 206 LEU A C 1
ATOM 1673 O O . LEU A 1 206 ? 23.020 -8.755 -5.268 1.00 85.75 206 LEU A O 1
ATOM 1677 N N . ARG A 1 207 ? 21.733 -8.068 -6.977 1.00 83.94 207 ARG A N 1
ATOM 1678 C CA . ARG A 1 207 ? 20.794 -9.202 -6.944 1.00 83.94 207 ARG A CA 1
ATOM 1679 C C . ARG A 1 207 ? 21.373 -10.448 -7.594 1.00 83.94 207 ARG A C 1
ATOM 1681 O O . ARG A 1 207 ? 21.074 -11.552 -7.156 1.00 83.94 207 ARG A O 1
ATOM 1688 N N . TYR A 1 208 ? 22.156 -10.262 -8.654 1.00 82.19 208 TYR A N 1
ATOM 1689 C CA . TYR A 1 208 ? 22.739 -11.366 -9.411 1.00 82.19 208 TYR A CA 1
ATOM 1690 C C . TYR A 1 208 ? 24.140 -11.718 -8.911 1.00 82.19 208 TYR A C 1
ATOM 1692 O O . TYR A 1 208 ? 24.525 -12.878 -8.999 1.00 82.19 208 TYR A O 1
ATOM 1700 N N . GLY A 1 209 ? 24.875 -10.768 -8.322 1.00 76.56 209 GLY A N 1
ATOM 1701 C CA . GLY A 1 209 ? 26.147 -11.024 -7.647 1.00 76.56 209 GLY A CA 1
ATOM 1702 C C . GLY A 1 209 ? 27.122 -11.821 -8.518 1.00 76.56 209 GLY A C 1
ATOM 1703 O O . GLY A 1 209 ? 27.491 -11.379 -9.604 1.00 76.56 209 GLY A O 1
ATOM 1704 N N . GLU A 1 210 ? 27.514 -13.004 -8.041 1.00 76.56 210 GLU A N 1
ATOM 1705 C CA . GLU A 1 210 ? 28.420 -13.938 -8.731 1.00 76.56 210 GLU A CA 1
ATOM 1706 C C . GLU A 1 210 ? 27.721 -14.849 -9.760 1.00 76.56 210 GLU A C 1
ATOM 1708 O O . GLU A 1 210 ? 28.388 -15.592 -10.476 1.00 76.56 210 GLU A O 1
ATOM 1713 N N . HIS A 1 211 ? 26.386 -14.827 -9.849 1.00 78.75 211 HIS A N 1
ATOM 1714 C CA . HIS A 1 211 ? 25.638 -15.635 -10.822 1.00 78.75 211 HIS A CA 1
ATOM 1715 C C . HIS A 1 211 ? 25.729 -15.096 -12.250 1.00 78.75 211 HIS A C 1
ATOM 1717 O O . HIS A 1 211 ? 25.530 -15.858 -13.195 1.00 78.75 211 HIS A O 1
ATOM 1723 N N . ALA A 1 212 ? 26.033 -13.808 -12.414 1.00 77.31 212 ALA A N 1
ATOM 1724 C CA . ALA A 1 212 ? 26.368 -13.252 -13.715 1.00 77.31 212 ALA A CA 1
ATOM 1725 C C . ALA A 1 212 ? 27.825 -13.606 -14.050 1.00 77.31 212 ALA A C 1
ATOM 1727 O O . ALA A 1 212 ? 28.761 -13.114 -13.413 1.00 77.31 212 ALA A O 1
ATOM 1728 N N . GLY A 1 213 ? 28.009 -14.487 -15.034 1.00 72.62 213 GLY A N 1
ATOM 1729 C CA . GLY A 1 213 ? 29.326 -14.869 -15.528 1.00 72.62 213 GLY A CA 1
ATOM 1730 C C . GLY A 1 213 ? 30.005 -13.742 -16.311 1.00 72.62 213 GLY A C 1
ATOM 1731 O O . GLY A 1 213 ? 29.393 -12.739 -16.663 1.00 72.62 213 GLY A O 1
ATOM 1732 N N . LYS A 1 214 ? 31.292 -13.921 -16.636 1.00 72.94 214 LYS A N 1
ATOM 1733 C CA . LYS A 1 214 ? 32.075 -12.933 -17.407 1.00 72.94 214 LYS A CA 1
ATOM 1734 C C . LYS A 1 214 ? 31.581 -12.731 -18.846 1.00 72.94 214 LYS A C 1
ATOM 1736 O O . LYS A 1 214 ? 31.854 -11.688 -19.424 1.00 72.94 214 LYS A O 1
ATOM 1741 N N . GLU A 1 215 ? 30.874 -13.719 -19.389 1.00 76.44 215 GLU A N 1
ATOM 1742 C CA . GLU A 1 215 ? 30.307 -13.716 -20.747 1.00 76.44 215 GLU A CA 1
ATOM 1743 C C . GLU A 1 215 ? 28.816 -13.312 -20.767 1.00 76.44 215 GLU A C 1
ATOM 1745 O O . GLU A 1 215 ? 28.189 -13.226 -21.829 1.00 76.44 215 GLU A O 1
ATOM 1750 N N . ASP A 1 216 ? 28.221 -13.082 -19.593 1.00 81.69 216 ASP A N 1
ATOM 1751 C CA . ASP A 1 216 ? 26.822 -12.686 -19.464 1.00 81.69 216 ASP A CA 1
ATOM 1752 C C . ASP A 1 216 ? 26.677 -11.163 -19.517 1.00 81.69 216 ASP A C 1
ATOM 1754 O O . ASP A 1 216 ? 27.521 -10.415 -19.018 1.00 81.69 216 ASP A O 1
ATOM 1758 N N . ASN A 1 217 ? 25.569 -10.693 -20.089 1.00 81.44 217 ASN A N 1
ATOM 1759 C CA . ASN A 1 217 ? 25.318 -9.269 -20.280 1.00 81.44 217 ASN A CA 1
ATOM 1760 C C . ASN A 1 217 ? 24.140 -8.769 -19.439 1.00 81.44 217 ASN A C 1
ATOM 1762 O O . ASN A 1 217 ? 23.120 -9.440 -19.273 1.00 81.44 217 ASN A O 1
ATOM 1766 N N . TYR A 1 218 ? 24.242 -7.527 -18.966 1.00 83.88 218 TYR A N 1
ATOM 1767 C CA . TYR A 1 218 ? 23.123 -6.835 -18.333 1.00 83.88 218 TYR A CA 1
ATOM 1768 C C . TYR A 1 218 ? 22.334 -6.019 -19.362 1.00 83.88 218 TYR A C 1
ATOM 1770 O O . TYR A 1 218 ? 22.886 -5.174 -20.068 1.00 83.88 218 TYR A O 1
ATOM 1778 N N . LEU A 1 219 ? 21.019 -6.224 -19.402 1.00 85.19 219 LEU A N 1
ATOM 1779 C CA . LEU A 1 219 ? 20.064 -5.333 -20.052 1.00 85.19 219 LEU A CA 1
ATOM 1780 C C . LEU A 1 219 ? 19.578 -4.320 -19.025 1.00 85.19 219 LEU A C 1
ATOM 1782 O O . LEU A 1 219 ? 18.851 -4.638 -18.082 1.00 85.19 219 LEU A O 1
ATOM 1786 N N . VAL A 1 220 ? 20.028 -3.086 -19.204 1.00 85.56 220 VAL A N 1
ATOM 1787 C CA . VAL A 1 220 ? 19.963 -2.085 -18.152 1.00 85.56 220 VAL A CA 1
ATOM 1788 C C . VAL A 1 220 ? 18.901 -1.030 -18.442 1.00 85.56 220 VAL A C 1
ATOM 1790 O O . VAL A 1 220 ? 18.932 -0.365 -19.478 1.00 85.56 220 VAL A O 1
ATOM 1793 N N . THR A 1 221 ? 18.006 -0.817 -17.483 1.00 86.94 221 THR A N 1
ATOM 1794 C CA . THR A 1 221 ? 17.030 0.275 -17.479 1.00 86.94 221 THR A CA 1
ATOM 1795 C C . THR A 1 221 ? 17.581 1.440 -16.659 1.00 86.94 221 THR A C 1
ATOM 1797 O O . THR A 1 221 ? 17.768 1.322 -15.449 1.00 86.94 221 THR A O 1
ATOM 1800 N N . ILE A 1 222 ? 17.862 2.572 -17.315 1.00 84.19 222 ILE A N 1
ATOM 1801 C CA . ILE A 1 222 ? 18.346 3.801 -16.650 1.00 84.19 222 ILE A CA 1
ATOM 1802 C C . ILE A 1 222 ? 17.181 4.725 -16.275 1.00 84.19 222 ILE A C 1
ATOM 1804 O O . ILE A 1 222 ? 17.238 5.443 -15.280 1.00 84.19 222 ILE A O 1
ATOM 1808 N N . ILE A 1 223 ? 16.104 4.711 -17.060 1.00 81.50 223 ILE A N 1
ATOM 1809 C CA . ILE A 1 223 ? 14.890 5.479 -16.779 1.00 81.50 223 ILE A CA 1
ATOM 1810 C C . ILE A 1 223 ? 13.752 4.505 -16.554 1.00 81.50 223 ILE A C 1
ATOM 1812 O O . ILE A 1 223 ? 13.388 3.760 -17.458 1.00 81.50 223 ILE A O 1
ATOM 1816 N N . ALA A 1 224 ? 13.211 4.533 -15.342 1.00 76.88 224 ALA A N 1
ATOM 1817 C CA . ALA A 1 224 ? 12.040 3.775 -14.933 1.00 76.88 224 ALA A CA 1
ATOM 1818 C C . ALA A 1 224 ? 10.861 4.730 -14.710 1.00 76.88 224 ALA A C 1
ATOM 1820 O O . ALA A 1 224 ? 10.998 5.933 -14.883 1.00 76.88 224 ALA A O 1
ATOM 1821 N N . ASP A 1 225 ? 9.724 4.193 -14.295 1.00 68.00 225 ASP A N 1
ATOM 1822 C CA . ASP A 1 225 ? 8.426 4.854 -14.098 1.00 68.00 225 ASP A CA 1
ATOM 1823 C C . ASP A 1 225 ? 8.355 6.021 -13.083 1.00 68.00 225 ASP A C 1
ATOM 1825 O O . ASP A 1 225 ? 7.264 6.447 -12.702 1.00 68.00 225 ASP A O 1
ATOM 1829 N N . GLY A 1 226 ? 9.493 6.515 -12.591 1.00 66.69 226 GLY A N 1
ATOM 1830 C CA . GLY A 1 226 ? 9.569 7.587 -11.604 1.00 66.69 226 GLY A CA 1
ATOM 1831 C C . GLY A 1 226 ? 9.138 7.195 -10.184 1.00 66.69 226 GLY A C 1
ATOM 1832 O O . GLY A 1 226 ? 9.202 8.044 -9.293 1.00 66.69 226 GLY A O 1
ATOM 1833 N N . MET A 1 227 ? 8.731 5.946 -9.937 1.00 66.94 227 MET A N 1
ATOM 1834 C CA . MET A 1 227 ? 8.469 5.415 -8.592 1.00 66.94 227 MET A CA 1
ATOM 1835 C C . MET A 1 227 ? 9.643 4.573 -8.108 1.00 66.94 227 MET A C 1
ATOM 1837 O O . MET A 1 227 ? 10.145 4.800 -7.008 1.00 66.94 227 MET A O 1
ATOM 1841 N N . GLN A 1 228 ? 10.121 3.661 -8.956 1.00 66.31 228 GLN A N 1
ATOM 1842 C CA . GLN A 1 228 ? 11.251 2.792 -8.629 1.00 66.31 228 GLN A CA 1
ATOM 1843 C C . GLN A 1 228 ? 12.582 3.535 -8.762 1.00 66.31 228 GLN A C 1
ATOM 1845 O O . GLN A 1 228 ? 13.422 3.444 -7.873 1.00 66.31 228 GLN A O 1
ATOM 1850 N N . GLN A 1 229 ? 12.747 4.331 -9.827 1.00 73.94 229 GLN A N 1
ATOM 1851 C CA . GLN A 1 229 ? 13.951 5.131 -10.052 1.00 73.94 229 GLN A CA 1
ATOM 1852 C C . GLN A 1 229 ? 13.613 6.471 -10.720 1.00 73.94 229 GLN A C 1
ATOM 1854 O O . GLN A 1 229 ? 13.031 6.506 -11.804 1.00 73.94 229 GLN A O 1
ATOM 1859 N N . GLN A 1 230 ? 14.017 7.582 -10.093 1.00 78.06 230 GLN A N 1
ATOM 1860 C CA . GLN A 1 230 ? 13.912 8.932 -10.662 1.00 78.06 230 GLN A CA 1
ATOM 1861 C C . GLN A 1 230 ? 15.284 9.398 -11.148 1.00 78.06 230 GLN A C 1
ATOM 1863 O O . GLN A 1 230 ? 16.142 9.777 -10.351 1.00 78.06 230 GLN A O 1
ATOM 1868 N N . VAL A 1 231 ? 15.491 9.386 -12.464 1.00 81.00 231 VAL A N 1
ATOM 1869 C CA . VAL A 1 231 ? 16.722 9.881 -13.090 1.00 81.00 231 VAL A CA 1
ATOM 1870 C C . VAL A 1 231 ? 16.376 11.053 -13.990 1.00 81.00 231 VAL A C 1
ATOM 1872 O O . VAL A 1 231 ? 15.696 10.887 -14.997 1.00 81.00 231 VAL A O 1
ATOM 1875 N N . SER A 1 232 ? 16.875 12.241 -13.646 1.00 83.69 232 SER A N 1
ATOM 1876 C CA . SER A 1 232 ? 16.688 13.411 -14.502 1.00 83.69 232 SER A CA 1
ATOM 1877 C C . SER A 1 232 ? 17.480 13.267 -15.812 1.00 83.69 232 SER A C 1
ATOM 1879 O O . SER A 1 232 ? 18.537 12.629 -15.819 1.00 83.69 232 SER A O 1
ATOM 1881 N N . PRO A 1 233 ? 17.059 13.913 -16.914 1.00 83.75 233 PRO A N 1
ATOM 1882 C CA . PRO A 1 233 ? 17.733 13.799 -18.214 1.00 83.75 233 PRO A CA 1
ATOM 1883 C C . PRO A 1 233 ? 19.237 14.138 -18.188 1.00 83.75 233 PRO A C 1
ATOM 1885 O O . PRO A 1 233 ? 20.049 13.496 -18.854 1.00 83.75 233 PRO A O 1
ATOM 1888 N N . ILE A 1 234 ? 19.643 15.109 -17.363 1.00 84.12 234 ILE A N 1
ATOM 1889 C CA . ILE A 1 234 ? 21.056 15.494 -17.193 1.00 84.12 234 ILE A CA 1
ATOM 1890 C C . ILE A 1 234 ? 21.852 14.364 -16.530 1.00 84.12 234 ILE A C 1
ATOM 1892 O O . ILE A 1 234 ? 22.997 14.087 -16.895 1.00 84.12 234 ILE A O 1
ATOM 1896 N N . VAL A 1 235 ? 21.261 13.722 -15.525 1.00 84.69 235 VAL A N 1
ATOM 1897 C CA . VAL A 1 235 ? 21.889 12.614 -14.807 1.00 84.69 235 VAL A CA 1
ATOM 1898 C C . VAL A 1 235 ? 21.911 11.363 -15.689 1.00 84.69 235 VAL A C 1
ATOM 1900 O O . VAL A 1 235 ? 22.942 10.696 -15.752 1.00 84.69 235 VAL A O 1
ATOM 1903 N N . TYR A 1 236 ? 20.847 11.115 -16.458 1.00 87.06 236 TYR A N 1
ATOM 1904 C CA . TYR A 1 236 ? 20.802 10.077 -17.488 1.00 87.06 236 TYR A CA 1
ATOM 1905 C C . TYR A 1 236 ? 21.986 10.200 -18.453 1.00 87.06 236 TYR A C 1
ATOM 1907 O O . TYR A 1 236 ? 22.723 9.238 -18.658 1.00 87.06 236 TYR A O 1
ATOM 1915 N N . PHE A 1 237 ? 22.245 11.403 -18.970 1.00 84.69 237 PHE A N 1
ATOM 1916 C CA . PHE A 1 237 ? 23.375 11.650 -19.865 1.00 84.69 237 PHE A CA 1
ATOM 1917 C C . PHE A 1 237 ? 24.731 11.308 -19.228 1.00 84.69 237 PHE A C 1
ATOM 1919 O O . PHE A 1 237 ? 25.606 10.731 -19.879 1.00 84.69 237 PHE A O 1
ATOM 1926 N N . LYS A 1 238 ? 24.910 11.625 -17.938 1.00 85.62 238 LYS A N 1
ATOM 1927 C CA . LYS A 1 238 ? 26.116 11.240 -17.186 1.00 85.62 238 LYS A CA 1
ATOM 1928 C C . LYS A 1 238 ? 26.231 9.721 -17.053 1.00 85.62 238 LYS A C 1
ATOM 1930 O O . LYS A 1 238 ? 27.330 9.195 -17.195 1.00 85.62 238 LYS A O 1
ATOM 1935 N N . TYR A 1 239 ? 25.124 9.030 -16.796 1.00 86.50 239 TYR A N 1
ATOM 1936 C CA . TYR A 1 239 ? 25.083 7.575 -16.655 1.00 86.50 239 TYR A CA 1
ATOM 1937 C C . TYR A 1 239 ? 25.383 6.846 -17.959 1.00 86.50 239 TYR A C 1
ATOM 1939 O O . TYR A 1 239 ? 26.268 5.996 -17.973 1.00 86.50 239 TYR A O 1
ATOM 1947 N N . VAL A 1 240 ? 24.761 7.245 -19.068 1.00 83.94 240 VAL A N 1
ATOM 1948 C CA . VAL A 1 240 ? 25.052 6.673 -20.393 1.00 83.94 240 VAL A CA 1
ATOM 1949 C C . VAL A 1 240 ? 26.530 6.818 -20.760 1.00 83.94 240 VAL A C 1
ATOM 1951 O O . VAL A 1 240 ? 27.107 5.917 -21.357 1.00 83.94 240 VAL A O 1
ATOM 1954 N N . ARG A 1 241 ? 27.179 7.924 -20.371 1.00 80.88 241 ARG A N 1
ATOM 1955 C CA . ARG A 1 241 ? 28.619 8.129 -20.605 1.00 80.88 241 ARG A CA 1
ATOM 1956 C C . ARG A 1 241 ? 29.537 7.323 -19.683 1.00 80.88 241 ARG A C 1
ATOM 1958 O O . ARG A 1 241 ? 30.698 7.145 -20.036 1.00 80.88 241 ARG A O 1
ATOM 1965 N N . ARG A 1 242 ? 29.057 6.911 -18.506 1.00 81.25 242 ARG A N 1
ATOM 1966 C CA . ARG A 1 242 ? 29.818 6.108 -17.532 1.00 81.25 242 ARG A CA 1
ATOM 1967 C C . ARG A 1 242 ? 29.758 4.618 -17.822 1.00 81.25 242 ARG A C 1
ATOM 1969 O O . ARG A 1 242 ? 30.671 3.904 -17.424 1.00 81.25 242 ARG A O 1
ATOM 1976 N N . LEU A 1 243 ? 28.687 4.159 -18.464 1.00 78.44 243 LEU A N 1
ATOM 1977 C CA . LEU A 1 243 ? 28.594 2.773 -18.886 1.00 78.44 243 LEU A CA 1
ATOM 1978 C C . LEU A 1 243 ? 29.674 2.491 -19.946 1.00 78.44 243 LEU A C 1
ATOM 1980 O O . LEU A 1 243 ? 29.912 3.346 -20.808 1.00 78.44 243 LEU A O 1
ATOM 1984 N N . PRO A 1 244 ? 30.347 1.326 -19.874 1.00 68.06 244 PRO A N 1
ATOM 1985 C CA . PRO A 1 244 ? 31.275 0.914 -20.914 1.00 68.06 244 PRO A CA 1
ATOM 1986 C C . PRO A 1 244 ? 30.561 0.952 -22.267 1.00 68.06 244 PRO A C 1
ATOM 1988 O O . PRO A 1 244 ? 29.356 0.703 -22.343 1.00 68.06 244 PRO A O 1
ATOM 1991 N N . ASN A 1 245 ? 31.289 1.332 -23.321 1.00 56.56 245 ASN A N 1
ATOM 1992 C CA . ASN A 1 245 ? 30.719 1.387 -24.666 1.00 56.56 245 ASN A CA 1
ATOM 1993 C C . ASN A 1 245 ? 30.040 0.046 -24.986 1.00 56.56 245 ASN A C 1
ATOM 1995 O O . ASN A 1 245 ? 30.671 -0.995 -24.806 1.00 56.56 245 ASN A O 1
ATOM 1999 N N . ARG A 1 246 ? 28.774 0.133 -25.422 1.00 51.34 246 ARG A N 1
ATOM 2000 C CA . ARG A 1 246 ? 27.986 -0.977 -25.972 1.00 51.34 246 ARG A CA 1
ATOM 2001 C C . ARG A 1 246 ? 28.776 -1.718 -27.038 1.00 51.34 246 ARG A C 1
ATOM 2003 O O . ARG A 1 246 ? 29.368 -1.012 -27.885 1.00 51.34 246 ARG A O 1
#

Secondary structure (DSSP, 8-state):
-EEEEEEE-SS-EEPPP-SSEEEEEEESSPPEE-TTEEE---HHHHHHHHHHHHHHHHHHHHHTHHHHHHTT-EETTEEGGGGSHHHHSHHHH-THHHHHHHHHHHHHHTTT--EEEEEEES--HHHHHHHHHH-TTSEEEEESPPPPS--HHHHHHHHHHHHHHHHHHHHHHHHS-----------S-EEEEETTTTB-TTS-BTTTGGGS-TT-EEEEESS--SSS----HHHHHHHHHHSPP-

Organism: NCBI:txid408172

Sequence (246 aa):
MAKVVIYRGDIDLSLKTDDQTTYCYQIGVGKILGDRLININNSESLDEITLSIRDNYVEWIYSLNSLFITSNLIKDGMSLFFLSDLSNKRSELFDTYESLANILLIQKQLRDVDIDVFELIGLDRAFTHSIKSLYPKAIMKCSRARPLRISVGRRLIADAKYFIEAMLVVVINWCMPNKDFKSISESQKYYFSYYPQSFNSNLTDLRYGEHAGKEDNYLVTIIADGMQQQVSPIVYFKYVRRLPNR

pLDDT: mean 84.61, std 10.41, range [49.22, 97.44]